Protein AF-A0AAD4BFP9-F1 (afdb_monomer_lite)

Foldseek 3Di:
DWADDDDDDDDDDDDDDDDDPPVVVVVVVVVVVVVPDPDDDPTWDWDWPDDDLQKTKIFGPQPDDQQGWDADPVRWIWGFHDDDPGITITGIFRDDQAAPPPPDHDDWPDDDRLDDDDDDPPPFDDFDAFDDPVDVVCCVPPTHTDGPPPDPPQDEAEAAQAAPVVVVVCLVVDPGAHAYYDYVPGRPVSSVSRVSSSPTPTPDDGD

pLDDT: mean 71.12, std 16.04, range [27.23, 91.94]

Sequence (207 aa):
MTIRQRTLAVSLPPSRPDNDAASEVSSILESHISGTAVRGNVEETGRILSVGDGIGHFWGLQSVQAKEMAEFSFGVRGMCLNLEADNVGASIFDAIGNPIDGKGPIQAAERYHAFLKAPGIPPRRSVNQPMMTGLKPIDAMVPIGQGKDEVKNSILSVTVGQKCSTAAQLVKTLKHPIIAATLASEAAPLQCLAPFSSCTKTPVLRL

Radius of gyration: 21.37 Å; chains: 1; bounding box: 48×56×50 Å

InterPro domains:
  IPR004100 ATPase, F1/V1/A1 complex, alpha/beta subunit, N-terminal domain [PF02874] (42-94)
  IPR005294 ATP synthase, F1 complex, alpha subunit [PTHR48082] (92-151)
  IPR023366 ATP synthase subunit alpha, N-terminal domain-like superfamily [G3DSA:2.40.30.20] (41-93)
  IPR027417 P-loop containing nucleoside triphosphate hydrolase [SSF52540] (90-201)
  IPR036121 ATPase, F1/V1/A1 complex, alpha/beta subunit, N-terminal domain superfamily [SSF50615] (27-98)

Secondary structure (DSSP, 8-state):
-B--------PPPP---S--HHHHHHHHHHHHHHT---------B-EEEEEETTEEEEE--TTPPTT-EEE-TTS-EEEEEEE-SS-EEEEEES-SS--SSSS-----S----S-PPPP-STTPPP--EEE--S-HHHHHHSPEEEP--SS-S---EEEEEE-HHHHHHHHHH--S-EEEEEETTS-HHHHHHHHHHHHSS------

Organism: NCBI:txid1328754

Structure (mmCIF, N/CA/C/O backbone):
data_AF-A0AAD4BFP9-F1
#
_entry.id   AF-A0AAD4BFP9-F1
#
loop_
_atom_site.group_PDB
_atom_site.id
_atom_site.type_symbol
_atom_site.label_atom_id
_atom_site.label_alt_id
_atom_site.label_comp_id
_atom_site.label_asym_id
_atom_site.label_entity_id
_atom_site.label_seq_id
_atom_site.pdbx_PDB_ins_code
_atom_site.Cartn_x
_atom_site.Cartn_y
_atom_site.Cartn_z
_atom_site.occupancy
_atom_site.B_iso_or_equiv
_atom_site.auth_seq_id
_atom_site.auth_comp_id
_atom_site.auth_asym_id
_atom_site.auth_atom_id
_atom_site.pdbx_PDB_model_num
ATOM 1 N N . MET A 1 1 ? -15.006 9.960 14.235 1.00 52.94 1 MET A N 1
ATOM 2 C CA . MET A 1 1 ? -14.492 9.341 12.996 1.00 52.94 1 MET A CA 1
ATOM 3 C C . MET A 1 1 ? -15.408 9.794 11.890 1.00 52.94 1 MET A C 1
ATOM 5 O O . MET A 1 1 ? -16.602 9.716 12.109 1.00 52.94 1 MET A O 1
ATOM 9 N N . THR A 1 2 ? -14.881 10.333 10.802 1.00 39.91 2 THR A N 1
ATOM 10 C CA . THR A 1 2 ? -15.666 10.978 9.743 1.00 39.91 2 THR A CA 1
ATOM 11 C C . THR A 1 2 ? -15.258 10.322 8.427 1.00 39.91 2 THR A C 1
ATOM 13 O O . THR A 1 2 ? -14.068 10.236 8.137 1.00 39.91 2 THR A O 1
ATOM 16 N N . ILE A 1 3 ? -16.207 9.840 7.624 1.00 45.41 3 ILE A N 1
ATOM 17 C CA . ILE A 1 3 ? -15.910 9.284 6.294 1.00 45.41 3 ILE A CA 1
ATOM 18 C C . ILE A 1 3 ? -16.272 10.325 5.233 1.00 45.41 3 ILE A C 1
ATOM 20 O O . ILE A 1 3 ? -17.412 10.782 5.156 1.00 45.41 3 ILE A O 1
ATOM 24 N N . ARG A 1 4 ? -15.290 10.728 4.415 1.00 40.50 4 ARG A N 1
ATOM 25 C CA . ARG A 1 4 ? -15.464 11.723 3.348 1.00 40.50 4 ARG A CA 1
ATOM 26 C C . ARG A 1 4 ? -15.438 11.069 1.972 1.00 40.50 4 ARG A C 1
ATOM 28 O O . ARG A 1 4 ? -14.371 10.758 1.453 1.00 40.50 4 ARG A O 1
ATOM 35 N N . GLN A 1 5 ? -16.594 10.980 1.319 1.00 32.31 5 GLN A N 1
ATOM 36 C CA . GLN A 1 5 ? -16.657 10.719 -0.121 1.00 32.31 5 GLN A CA 1
ATOM 37 C C . GLN A 1 5 ? -16.540 12.049 -0.889 1.00 32.31 5 GLN A C 1
ATOM 39 O O . GLN A 1 5 ? -17.406 12.919 -0.777 1.00 32.31 5 GLN A O 1
ATOM 44 N N . ARG A 1 6 ? -15.449 12.251 -1.646 1.00 39.38 6 ARG A N 1
ATOM 45 C CA . ARG A 1 6 ? -15.227 13.446 -2.491 1.00 39.38 6 ARG A CA 1
ATOM 46 C C . ARG A 1 6 ? -15.067 13.055 -3.964 1.00 39.38 6 ARG A C 1
ATOM 48 O O . ARG A 1 6 ? -14.088 12.421 -4.337 1.00 39.38 6 ARG A O 1
ATOM 55 N N . THR A 1 7 ? -16.013 13.505 -4.789 1.00 30.58 7 THR A N 1
ATOM 56 C CA . THR A 1 7 ? -15.961 13.494 -6.265 1.00 30.58 7 THR A CA 1
ATOM 57 C C . THR A 1 7 ? -15.371 14.822 -6.766 1.00 30.58 7 THR A C 1
ATOM 59 O O . THR A 1 7 ? -15.728 15.874 -6.232 1.00 30.58 7 THR A O 1
ATOM 62 N N . LEU A 1 8 ? -14.480 14.795 -7.767 1.00 37.09 8 LEU A N 1
ATOM 63 C CA . LEU A 1 8 ? -13.773 15.965 -8.323 1.00 37.09 8 LEU A CA 1
ATOM 64 C C . LEU A 1 8 ? -13.991 16.098 -9.837 1.00 37.09 8 LEU A C 1
ATOM 66 O O . LEU A 1 8 ? -13.886 15.108 -10.552 1.00 37.09 8 LEU A O 1
ATOM 70 N N . ALA A 1 9 ? -14.181 17.332 -10.314 1.00 37.19 9 ALA A N 1
ATOM 71 C CA . ALA A 1 9 ? -13.813 17.766 -11.665 1.00 37.19 9 ALA A CA 1
ATOM 72 C C . ALA A 1 9 ? -13.734 19.301 -11.709 1.00 37.19 9 ALA A C 1
ATOM 74 O O . ALA A 1 9 ? -14.752 19.937 -11.458 1.00 37.19 9 ALA A O 1
ATOM 75 N N . VAL A 1 10 ? -12.573 19.882 -12.054 1.00 29.48 10 VAL A N 1
ATOM 76 C CA . VAL A 1 10 ? -12.456 21.219 -12.679 1.00 29.48 10 VAL A CA 1
ATOM 77 C C . VAL A 1 10 ? -11.189 21.263 -13.551 1.00 29.48 10 VAL A C 1
ATOM 79 O O . VAL A 1 10 ? -10.110 20.875 -13.111 1.00 29.48 10 VAL A O 1
ATOM 82 N N . SER A 1 11 ? -11.341 21.725 -14.793 1.00 35.25 11 SER A N 1
ATOM 83 C CA . SER A 1 11 ? -10.309 21.938 -15.820 1.00 35.25 11 SER A CA 1
ATOM 84 C C . SER A 1 11 ? -9.613 23.308 -15.702 1.00 35.25 11 SER A C 1
ATOM 86 O O . SER A 1 11 ? -10.279 24.299 -15.410 1.00 35.25 11 SER A O 1
ATOM 88 N N . LEU A 1 12 ? -8.309 23.383 -16.010 1.00 33.19 12 LEU A N 1
ATOM 89 C CA . LEU A 1 12 ? -7.501 24.621 -16.079 1.00 33.19 12 LEU A CA 1
ATOM 90 C C . LEU A 1 12 ? -7.613 25.365 -17.435 1.00 33.19 12 LEU A C 1
ATOM 92 O O . LEU A 1 12 ? -7.659 24.698 -18.470 1.00 33.19 12 LEU A O 1
ATOM 96 N N . PRO A 1 13 ? -7.478 26.711 -17.468 1.00 38.38 13 PRO A N 1
ATOM 97 C CA . PRO A 1 13 ? -6.977 27.466 -18.625 1.00 38.38 13 PRO A CA 1
ATOM 98 C C . PRO A 1 13 ? -5.510 27.954 -18.446 1.00 38.38 13 PRO A C 1
ATOM 100 O O . PRO A 1 13 ? -5.006 27.966 -17.321 1.00 38.38 13 PRO A O 1
ATOM 103 N N . PRO A 1 14 ? -4.799 28.337 -19.534 1.00 42.38 14 PRO A N 1
ATOM 104 C CA . PRO A 1 14 ? -3.351 28.582 -19.521 1.00 42.38 14 PRO A CA 1
ATOM 105 C C . PRO A 1 14 ? -2.954 30.040 -19.214 1.00 42.38 14 PRO A C 1
ATOM 107 O O . PRO A 1 14 ? -3.658 30.980 -19.579 1.00 42.38 14 PRO A O 1
ATOM 110 N N . SER A 1 15 ? -1.778 30.210 -18.597 1.00 45.34 15 SER A N 1
ATOM 111 C CA . SER A 1 15 ? -1.174 31.476 -18.150 1.00 45.34 15 SER A CA 1
ATOM 112 C C . SER A 1 15 ? 0.005 31.946 -19.021 1.00 45.34 15 SER A C 1
ATOM 114 O O . SER A 1 15 ? 0.641 31.154 -19.723 1.00 45.34 15 SER A O 1
ATOM 116 N N . ARG A 1 16 ? 0.326 33.249 -18.940 1.00 39.38 16 ARG A N 1
ATOM 117 C CA . ARG A 1 16 ? 1.616 33.858 -19.327 1.00 39.38 16 ARG A CA 1
ATOM 118 C C . ARG A 1 16 ? 1.875 35.154 -18.520 1.00 39.38 16 ARG A C 1
ATOM 120 O O . ARG A 1 16 ? 0.927 35.638 -17.911 1.00 39.38 16 ARG A O 1
ATOM 127 N N . PRO A 1 17 ? 3.129 35.651 -18.462 1.00 57.19 17 PRO A N 1
ATOM 128 C CA . PRO A 1 17 ? 3.915 35.732 -17.223 1.00 57.19 17 PRO A CA 1
ATOM 129 C C . PRO A 1 17 ? 4.139 37.177 -16.747 1.00 57.19 17 PRO A C 1
ATOM 131 O O . PRO A 1 17 ? 4.072 38.055 -17.594 1.00 57.19 17 PRO A O 1
ATOM 134 N N . ASP A 1 18 ? 4.474 37.403 -15.465 1.00 36.41 18 ASP A N 1
ATOM 135 C CA . ASP A 1 18 ? 5.422 38.450 -15.031 1.00 36.41 18 ASP A CA 1
ATOM 136 C C . ASP A 1 18 ? 5.790 38.330 -13.528 1.00 36.41 18 ASP A C 1
ATOM 138 O O . ASP A 1 18 ? 5.145 38.895 -12.658 1.00 36.41 18 ASP A O 1
ATOM 142 N N . ASN A 1 19 ? 6.944 37.706 -13.248 1.00 53.28 19 ASN A N 1
ATOM 143 C CA . ASN A 1 19 ? 7.769 37.908 -12.041 1.00 53.28 19 ASN A CA 1
ATOM 144 C C . ASN A 1 19 ? 7.120 37.545 -10.676 1.00 53.28 19 ASN A C 1
ATOM 146 O O . ASN A 1 19 ? 6.943 38.395 -9.803 1.00 53.28 19 ASN A O 1
ATOM 150 N N . ASP A 1 20 ? 6.815 36.256 -10.462 1.00 48.34 20 ASP A N 1
ATOM 151 C CA . ASP A 1 20 ? 5.693 35.871 -9.598 1.00 48.34 20 ASP A CA 1
ATOM 152 C C . ASP A 1 20 ? 5.978 34.964 -8.369 1.00 48.34 20 ASP A C 1
ATOM 154 O O . ASP A 1 20 ? 5.118 34.185 -7.991 1.00 48.34 20 ASP A O 1
ATOM 158 N N . ALA A 1 21 ? 7.111 35.017 -7.651 1.00 58.22 21 ALA A N 1
ATOM 159 C CA . ALA A 1 21 ? 7.263 34.126 -6.472 1.00 58.22 21 ALA A CA 1
ATOM 160 C C . ALA A 1 21 ? 6.247 34.419 -5.336 1.00 58.22 21 ALA A C 1
ATOM 162 O O . ALA A 1 21 ? 5.828 33.511 -4.621 1.00 58.22 21 ALA A O 1
ATOM 163 N N . ALA A 1 22 ? 5.833 35.681 -5.162 1.00 60.50 22 ALA A N 1
ATOM 164 C CA . ALA A 1 22 ? 4.835 36.079 -4.160 1.00 60.50 22 ALA A CA 1
ATOM 165 C C . ALA A 1 22 ? 3.391 36.032 -4.697 1.00 60.50 22 ALA A C 1
ATOM 167 O O . ALA A 1 22 ? 2.474 35.660 -3.963 1.00 60.50 22 ALA A O 1
ATOM 168 N N . SER A 1 23 ? 3.181 36.362 -5.973 1.00 62.06 23 SER A N 1
ATOM 169 C CA . SER A 1 23 ? 1.879 36.284 -6.651 1.00 62.06 23 SER A CA 1
ATOM 170 C C . SER A 1 23 ? 1.483 34.848 -6.991 1.00 62.06 23 SER A C 1
ATOM 172 O O . SER A 1 23 ? 0.297 34.540 -6.904 1.00 62.06 23 SER A O 1
ATOM 174 N N . GLU A 1 24 ? 2.425 33.936 -7.265 1.00 66.88 24 GLU A N 1
ATOM 175 C CA . GLU A 1 24 ? 2.150 32.493 -7.353 1.00 66.88 24 GLU A CA 1
ATOM 176 C C . GLU A 1 24 ? 1.652 31.966 -6.008 1.00 66.88 24 GLU A C 1
ATOM 178 O O . GLU A 1 24 ? 0.626 31.293 -5.955 1.00 66.88 24 GLU A O 1
ATOM 183 N N . VAL A 1 25 ? 2.318 32.317 -4.901 1.00 69.81 25 VAL A N 1
ATOM 184 C CA . VAL A 1 25 ? 1.912 31.864 -3.561 1.00 69.81 25 VAL A CA 1
ATOM 185 C C . VAL A 1 25 ? 0.556 32.455 -3.159 1.00 69.81 25 VAL A C 1
ATOM 187 O O . VAL A 1 25 ? -0.282 31.718 -2.638 1.00 69.81 25 VAL A O 1
ATOM 190 N N . SER A 1 26 ? 0.295 33.737 -3.451 1.00 74.94 26 SER A N 1
ATOM 191 C CA . SER A 1 26 ? -1.015 34.361 -3.194 1.00 74.94 26 SER A CA 1
ATOM 192 C C . SER A 1 26 ? -2.117 33.728 -4.041 1.00 74.94 26 SER A C 1
ATOM 194 O O . SER A 1 26 ? -3.147 33.338 -3.501 1.00 74.94 26 SER A O 1
ATOM 196 N N . SER A 1 27 ? -1.874 33.506 -5.338 1.00 76.06 27 SER A N 1
ATOM 197 C CA . SER A 1 27 ? -2.837 32.856 -6.241 1.00 76.06 27 SER A CA 1
ATOM 198 C C . SER A 1 27 ? -3.129 31.413 -5.820 1.00 76.06 27 SER A C 1
ATOM 200 O O . SER A 1 27 ? -4.277 30.967 -5.865 1.00 76.06 27 SER A O 1
ATOM 202 N N . ILE A 1 28 ? -2.109 30.676 -5.360 1.00 77.38 28 ILE A N 1
ATOM 203 C CA . ILE A 1 28 ? -2.274 29.326 -4.812 1.00 77.38 28 ILE A CA 1
ATOM 204 C C . ILE A 1 28 ? -3.135 29.373 -3.544 1.00 77.38 28 ILE A C 1
ATOM 206 O O . ILE A 1 28 ? -4.089 28.598 -3.451 1.00 77.38 28 ILE A O 1
ATOM 210 N N . LEU A 1 29 ? -2.865 30.276 -2.594 1.00 74.81 29 LEU A N 1
ATOM 211 C CA . LEU A 1 29 ? -3.671 30.394 -1.371 1.00 74.81 29 LEU A CA 1
ATOM 212 C C . LEU A 1 29 ? -5.111 30.836 -1.659 1.00 74.81 29 LEU A C 1
ATOM 214 O O . LEU A 1 29 ? -6.045 30.250 -1.115 1.00 74.81 29 LEU A O 1
ATOM 218 N N . GLU A 1 30 ? -5.310 31.814 -2.539 1.00 79.56 30 GLU A N 1
ATOM 219 C CA . GLU A 1 30 ? -6.634 32.303 -2.937 1.00 79.56 30 GLU A CA 1
ATOM 220 C C . GLU A 1 30 ? -7.454 31.206 -3.635 1.00 79.56 30 GLU A C 1
ATOM 222 O O . GLU A 1 30 ? -8.641 31.023 -3.335 1.00 79.56 30 GLU A O 1
ATOM 227 N N . SER A 1 31 ? -6.819 30.388 -4.486 1.00 66.75 31 SER A N 1
ATOM 228 C CA . SER A 1 31 ? -7.455 29.202 -5.080 1.00 66.75 31 SER A CA 1
ATOM 229 C C . SER A 1 31 ? -7.842 28.148 -4.028 1.00 66.75 31 SER A C 1
ATOM 231 O O . SER A 1 31 ? -8.880 27.495 -4.141 1.00 66.75 31 SER A O 1
ATOM 233 N N . HIS A 1 32 ? -7.054 28.012 -2.956 1.00 68.88 32 HIS A N 1
ATOM 234 C CA . HIS A 1 32 ? -7.315 27.055 -1.879 1.00 68.88 32 HIS A CA 1
ATOM 235 C C . HIS A 1 32 ? -8.459 27.502 -0.960 1.00 68.88 32 HIS A C 1
ATOM 237 O O . HIS A 1 32 ? -9.304 26.694 -0.561 1.00 68.88 32 HIS A O 1
ATOM 243 N N . ILE A 1 33 ? -8.506 28.796 -0.638 1.00 74.25 33 ILE A N 1
ATOM 244 C CA . ILE A 1 33 ? -9.540 29.382 0.221 1.00 74.25 33 ILE A CA 1
ATOM 245 C C . ILE A 1 33 ? -10.887 29.375 -0.511 1.00 74.25 33 ILE A C 1
ATOM 247 O O . ILE A 1 33 ? -11.889 28.944 0.059 1.00 74.25 33 ILE A O 1
ATOM 251 N N . SER A 1 34 ? -10.910 29.750 -1.795 1.00 69.44 34 SER A N 1
ATOM 252 C CA . SER A 1 34 ? -12.131 29.728 -2.618 1.00 69.44 34 SER A CA 1
ATOM 253 C C . SER A 1 34 ? -12.667 28.312 -2.879 1.00 69.44 34 SER A C 1
ATOM 255 O O . SER A 1 34 ? -13.880 28.109 -2.911 1.00 69.44 34 SER A O 1
ATOM 257 N N . GLY A 1 35 ? -11.789 27.308 -2.986 1.00 58.78 35 GLY A N 1
ATOM 258 C CA . GLY A 1 35 ? -12.172 25.897 -3.117 1.00 58.78 35 GLY A CA 1
ATOM 259 C C . GLY A 1 35 ? -12.779 25.272 -1.851 1.00 58.78 35 GLY A C 1
ATOM 260 O O . GLY A 1 35 ? -13.365 24.188 -1.918 1.00 58.78 35 GLY A O 1
ATOM 261 N N . THR A 1 36 ? -12.692 25.942 -0.698 1.00 53.59 36 THR A N 1
ATOM 262 C CA . THR A 1 36 ? -13.231 25.455 0.581 1.00 53.59 36 THR A CA 1
ATOM 263 C C . THR A 1 36 ? -14.700 25.861 0.744 1.00 53.59 36 THR A C 1
ATOM 265 O O . THR A 1 36 ? -15.110 26.469 1.727 1.00 53.59 36 THR A O 1
ATOM 268 N N . ALA A 1 37 ? -15.539 25.512 -0.231 1.00 49.44 37 ALA A N 1
ATOM 269 C CA . ALA A 1 37 ? -16.982 25.542 -0.032 1.00 49.44 37 ALA A CA 1
ATOM 270 C C . ALA A 1 37 ? -17.364 24.388 0.909 1.00 49.44 37 ALA A C 1
ATOM 272 O O . ALA A 1 37 ? -17.103 23.218 0.609 1.00 49.44 37 ALA A O 1
ATOM 273 N N . VAL A 1 38 ? -17.976 24.711 2.053 1.00 53.31 38 VAL A N 1
ATOM 274 C CA . VAL A 1 38 ? -18.533 23.740 3.006 1.00 53.31 38 VAL A CA 1
ATOM 275 C C . VAL A 1 38 ? -19.703 23.020 2.329 1.00 53.31 38 VAL A C 1
ATOM 277 O O . VAL A 1 38 ? -20.863 23.398 2.457 1.00 53.31 38 VAL A O 1
ATOM 280 N N . ARG A 1 39 ? -19.397 21.987 1.539 1.00 43.50 39 ARG A N 1
ATOM 281 C CA . ARG A 1 39 ? -20.391 21.015 1.085 1.00 43.50 39 ARG A CA 1
ATOM 282 C C . ARG A 1 39 ? -20.781 20.185 2.301 1.00 43.50 39 ARG A C 1
ATOM 284 O O . ARG A 1 39 ? -19.961 19.417 2.799 1.00 43.50 39 ARG A O 1
ATOM 291 N N 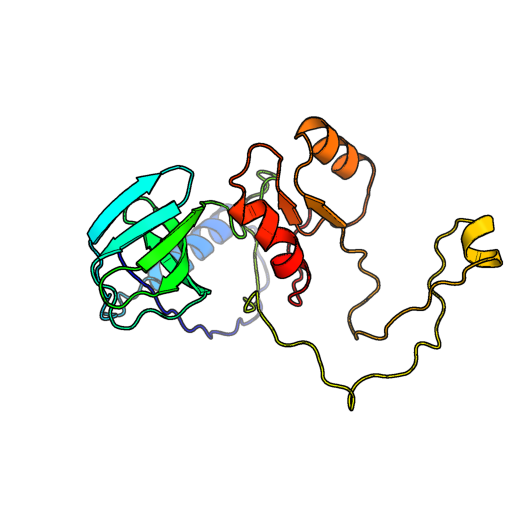. GLY A 1 40 ? -22.011 20.370 2.777 1.00 42.94 40 GLY A N 1
ATOM 292 C CA . GLY A 1 40 ? -22.615 19.527 3.803 1.00 42.94 40 GLY A CA 1
ATOM 293 C C . GLY A 1 40 ? -22.724 18.094 3.293 1.00 42.94 40 GLY A C 1
ATOM 294 O O . GLY A 1 40 ? -23.673 17.756 2.593 1.00 42.94 40 GLY A O 1
ATOM 295 N N . ASN A 1 41 ? -21.722 17.277 3.607 1.00 47.75 41 ASN A N 1
ATOM 296 C CA . ASN A 1 41 ? -21.784 15.832 3.460 1.00 47.75 41 ASN A CA 1
ATOM 297 C C . ASN A 1 41 ? -22.351 15.270 4.761 1.00 47.75 41 ASN A C 1
ATOM 299 O O . ASN A 1 41 ? -21.929 15.669 5.846 1.00 47.75 41 ASN A O 1
ATOM 303 N N . VAL A 1 42 ? -23.299 14.346 4.655 1.00 56.41 42 VAL A N 1
ATOM 304 C CA . VAL A 1 42 ? -23.711 13.528 5.795 1.00 56.41 42 VAL A CA 1
ATOM 305 C C . VAL A 1 42 ? -22.531 12.608 6.107 1.00 56.41 42 VAL A C 1
ATOM 307 O O . VAL A 1 42 ? -22.243 11.684 5.354 1.00 56.41 42 VAL A O 1
ATOM 310 N N . GLU A 1 43 ? -21.781 12.936 7.155 1.00 66.38 43 GLU A N 1
ATOM 311 C CA . GLU A 1 43 ? -20.637 12.149 7.608 1.00 66.38 43 GLU A CA 1
ATOM 312 C C . GLU A 1 43 ? -21.152 11.055 8.551 1.00 66.38 43 GLU A C 1
ATOM 314 O O . GLU A 1 43 ? -21.702 11.347 9.616 1.00 66.38 43 GLU A O 1
ATOM 319 N N . GLU A 1 44 ? -20.989 9.785 8.175 1.00 69.56 44 GLU A N 1
ATOM 320 C CA . GLU A 1 44 ? -21.228 8.692 9.116 1.00 69.56 44 GLU A CA 1
ATOM 321 C C . GLU A 1 44 ? -20.129 8.692 10.173 1.00 69.56 44 GLU A C 1
ATOM 323 O O . GLU A 1 44 ? -18.933 8.675 9.859 1.00 69.56 44 GLU A O 1
ATOM 328 N N . THR A 1 45 ? -20.549 8.723 11.438 1.00 75.19 45 THR A N 1
ATOM 329 C CA . THR A 1 45 ? -19.629 8.754 12.568 1.00 75.19 45 THR A CA 1
ATOM 330 C C . THR A 1 45 ? -19.619 7.433 13.321 1.00 75.19 45 THR A C 1
ATOM 332 O O . THR A 1 45 ? -20.645 6.937 13.780 1.00 75.19 45 THR A O 1
ATOM 335 N N . GLY A 1 46 ? -18.425 6.852 13.439 1.00 79.88 46 GLY A N 1
ATOM 336 C CA . GLY A 1 46 ? -18.152 5.669 14.255 1.00 79.88 46 GLY A CA 1
ATOM 337 C C . GLY A 1 46 ? -17.446 6.020 15.566 1.00 79.88 46 GLY A C 1
ATOM 338 O O . GLY A 1 46 ? -16.769 7.055 15.669 1.00 79.88 46 GLY A O 1
ATOM 339 N N . ARG A 1 47 ? -17.580 5.141 16.565 1.00 82.69 47 ARG A N 1
ATOM 340 C CA . ARG A 1 47 ? -16.826 5.187 17.829 1.00 82.69 47 ARG A CA 1
ATOM 341 C C . ARG A 1 47 ? -15.739 4.120 17.841 1.00 82.69 47 ARG A C 1
ATOM 343 O O . ARG A 1 47 ? -15.896 3.058 17.254 1.00 82.69 47 ARG A O 1
ATOM 350 N N . ILE A 1 48 ? -14.639 4.410 18.523 1.00 84.12 48 ILE A N 1
ATOM 351 C CA . ILE A 1 48 ? -13.506 3.493 18.657 1.00 84.12 48 ILE A CA 1
ATOM 352 C C . ILE A 1 48 ? -13.790 2.540 19.817 1.00 84.12 48 ILE A C 1
ATOM 354 O O . ILE A 1 48 ? -14.093 3.002 20.915 1.00 84.12 48 ILE A O 1
ATOM 358 N N . LEU A 1 49 ? -13.701 1.233 19.571 1.00 86.31 49 LEU A N 1
ATOM 359 C CA . LEU A 1 49 ? -13.786 0.205 20.610 1.00 86.31 49 LEU A CA 1
ATOM 360 C C . LEU A 1 49 ? -12.391 -0.113 21.150 1.00 86.31 49 LEU A C 1
ATOM 362 O O . LEU A 1 49 ? -12.157 -0.059 22.354 1.00 86.31 49 LEU A O 1
ATOM 366 N N . SER A 1 50 ? -11.455 -0.414 20.250 1.00 86.81 50 SER A N 1
ATOM 367 C CA . SER A 1 50 ? -10.074 -0.750 20.590 1.00 86.81 50 SER A CA 1
ATOM 368 C C . SER A 1 50 ? -9.124 -0.364 19.460 1.00 86.81 50 SER A C 1
ATOM 370 O O . SER A 1 50 ? -9.514 -0.313 18.294 1.00 86.81 50 SER A O 1
ATOM 372 N N . VAL A 1 51 ? -7.872 -0.074 19.814 1.00 88.38 51 VAL A N 1
ATOM 373 C CA . VAL A 1 51 ? -6.774 0.163 18.870 1.00 88.38 51 VAL A CA 1
ATOM 374 C C . VAL A 1 51 ? -5.543 -0.559 19.397 1.00 88.38 51 VAL A C 1
ATOM 376 O O . VAL A 1 51 ? -5.164 -0.359 20.550 1.00 88.38 51 VAL A O 1
ATOM 379 N N . GLY A 1 52 ? -4.923 -1.382 18.558 1.00 82.94 52 GLY A N 1
ATOM 380 C CA . GLY A 1 52 ? -3.696 -2.109 18.868 1.00 82.94 52 GLY A CA 1
ATOM 381 C C . GLY A 1 52 ? -2.954 -2.477 17.587 1.00 82.94 52 GLY A C 1
ATOM 382 O O . GLY A 1 52 ? -3.582 -2.778 16.578 1.00 82.94 52 GLY A O 1
ATOM 383 N N . ASP A 1 53 ? -1.623 -2.397 17.605 1.00 80.62 53 ASP A N 1
ATOM 384 C CA . ASP A 1 53 ? -0.746 -2.833 16.504 1.00 80.62 53 ASP A CA 1
ATOM 385 C C . ASP A 1 53 ? -1.106 -2.276 15.107 1.00 80.62 53 ASP A C 1
ATOM 387 O O . ASP A 1 53 ? -0.928 -2.932 14.081 1.00 80.62 53 ASP A O 1
ATOM 391 N N . GLY A 1 54 ? -1.631 -1.046 15.045 1.00 78.19 54 GLY A N 1
ATOM 392 C CA . GLY A 1 54 ? -2.052 -0.416 13.783 1.00 78.19 54 GLY A CA 1
ATOM 393 C C . GLY A 1 54 ? -3.375 -0.951 13.216 1.00 78.19 54 GLY A C 1
ATOM 394 O O . GLY A 1 54 ? -3.716 -0.669 12.065 1.00 78.19 54 GLY A O 1
ATOM 395 N N . ILE A 1 55 ? -4.137 -1.699 14.013 1.00 85.12 55 ILE A N 1
ATOM 396 C CA . ILE A 1 55 ? -5.495 -2.158 13.719 1.00 85.12 55 ILE A CA 1
ATOM 397 C C . ILE A 1 55 ? -6.440 -1.550 14.757 1.00 85.12 55 ILE A C 1
ATOM 399 O O . ILE A 1 55 ? -6.170 -1.555 15.957 1.00 85.12 55 ILE A O 1
ATOM 403 N N . GLY A 1 56 ? -7.555 -0.999 14.292 1.00 87.56 56 GLY A N 1
ATOM 404 C CA . GLY A 1 56 ? -8.626 -0.507 15.145 1.00 87.56 56 GLY A CA 1
ATOM 405 C C . GLY A 1 56 ? -9.924 -1.261 14.899 1.00 87.56 56 GLY A C 1
ATOM 406 O O . GLY A 1 56 ? -10.258 -1.571 13.754 1.00 87.56 56 GLY A O 1
ATOM 407 N N . HIS A 1 57 ? -10.664 -1.512 15.974 1.00 89.00 57 HIS A N 1
ATOM 408 C CA . HIS A 1 57 ? -12.053 -1.944 15.914 1.00 89.00 57 HIS A CA 1
ATOM 409 C C . HIS A 1 57 ? -12.963 -0.755 16.193 1.00 89.00 57 HIS A C 1
ATOM 411 O O . HIS A 1 57 ? -12.789 -0.021 17.172 1.00 89.00 57 HIS A O 1
ATOM 417 N N . PHE A 1 58 ? -13.958 -0.587 15.335 1.00 88.12 58 PHE A N 1
ATOM 418 C CA . PHE A 1 58 ? -14.878 0.537 15.365 1.00 88.12 58 PHE A CA 1
ATOM 419 C C . PHE A 1 58 ? -16.308 0.033 15.452 1.00 88.12 58 PHE A C 1
ATOM 421 O O . PHE A 1 58 ? -16.660 -0.966 14.837 1.00 88.12 58 PHE A O 1
ATOM 428 N N . TRP A 1 59 ? -17.127 0.739 16.218 1.00 86.62 59 TRP A N 1
ATOM 429 C CA . TRP A 1 59 ? -18.564 0.525 16.282 1.00 86.62 59 TRP A CA 1
ATOM 430 C C . TRP A 1 59 ? -19.285 1.599 15.466 1.00 86.62 59 TRP A C 1
ATOM 432 O O . TRP A 1 59 ? -18.917 2.779 15.526 1.00 86.62 59 TRP A O 1
ATOM 442 N N . GLY A 1 60 ? -20.335 1.201 14.748 1.00 83.81 60 GLY A N 1
ATOM 443 C CA . GLY A 1 60 ? -21.107 2.069 13.857 1.00 83.81 60 GLY A CA 1
ATOM 444 C C . GLY A 1 60 ? -20.717 1.879 12.391 1.00 83.81 60 GLY A C 1
ATOM 445 O O . GLY A 1 60 ? -20.440 0.759 11.983 1.00 83.81 60 GLY A O 1
ATOM 446 N N . LEU A 1 61 ? -20.691 2.972 11.616 1.00 79.69 61 LEU A N 1
ATOM 447 C CA . LEU A 1 61 ? -20.333 2.971 10.186 1.00 79.69 61 LEU A CA 1
ATOM 448 C C . LEU A 1 61 ? -21.185 1.995 9.350 1.00 79.69 61 LEU A C 1
ATOM 450 O O . LEU A 1 61 ? -20.663 1.121 8.666 1.00 79.69 61 LEU A O 1
ATOM 454 N N . GLN A 1 62 ? -22.511 2.124 9.428 1.00 79.44 62 GLN A N 1
ATOM 455 C CA . GLN A 1 62 ? -23.449 1.161 8.837 1.00 79.44 62 GLN A CA 1
ATOM 456 C C . GLN A 1 62 ? -23.381 1.090 7.306 1.00 79.44 62 GLN A C 1
ATOM 458 O O . GLN A 1 62 ? -23.714 0.053 6.736 1.00 79.44 62 GLN A O 1
ATOM 463 N N . SER A 1 63 ? -22.948 2.162 6.637 1.00 83.62 63 SER A N 1
ATOM 464 C CA . SER A 1 63 ? -22.830 2.206 5.179 1.00 83.62 63 SER A CA 1
ATOM 465 C C . SER A 1 63 ? -21.401 1.967 4.672 1.00 83.62 63 SER A C 1
ATOM 467 O O . SER A 1 63 ? -21.166 2.099 3.466 1.00 83.62 63 SER A O 1
ATOM 469 N N . VAL A 1 64 ? -20.438 1.637 5.542 1.00 82.69 64 VAL A N 1
ATOM 470 C CA . VAL A 1 64 ? -19.034 1.515 5.126 1.00 82.69 64 VAL A CA 1
ATOM 471 C C . VAL A 1 64 ? -18.792 0.267 4.289 1.00 82.69 64 VAL A C 1
ATOM 473 O O . VAL A 1 64 ? -19.294 -0.822 4.574 1.00 82.69 64 VAL A O 1
ATOM 476 N N . GLN A 1 65 ? -17.986 0.421 3.245 1.00 85.62 65 GLN A N 1
ATOM 477 C CA . GLN A 1 65 ? -17.613 -0.676 2.365 1.00 85.62 65 GLN A CA 1
ATOM 478 C C . GLN A 1 65 ? -16.229 -1.230 2.704 1.00 85.62 65 GLN A C 1
ATOM 480 O O . GLN A 1 65 ? -15.331 -0.540 3.194 1.00 85.62 65 GLN A O 1
ATOM 485 N N . ALA A 1 66 ? -16.023 -2.511 2.398 1.00 83.62 66 ALA A N 1
ATOM 486 C CA . ALA A 1 66 ? -14.702 -3.102 2.504 1.00 83.62 66 ALA A CA 1
ATOM 487 C C . ALA A 1 66 ? -13.770 -2.408 1.501 1.00 83.62 66 ALA A C 1
ATOM 489 O O . ALA A 1 66 ? -14.128 -2.205 0.340 1.00 83.62 66 ALA A O 1
ATOM 490 N N . LYS A 1 67 ? -12.550 -2.104 1.944 1.00 84.44 67 LYS A N 1
ATOM 491 C CA . LYS A 1 67 ? -11.510 -1.335 1.242 1.00 84.44 67 LYS A CA 1
ATOM 492 C C . LYS A 1 67 ? -11.813 0.159 1.097 1.00 84.44 67 LYS A C 1
ATOM 494 O O . LYS A 1 67 ? -11.142 0.838 0.320 1.00 84.44 67 LYS A O 1
ATOM 499 N N . GLU A 1 68 ? -12.786 0.682 1.838 1.00 83.69 68 GLU A N 1
ATOM 500 C CA . GLU A 1 68 ? -13.026 2.121 1.919 1.00 83.69 68 GLU A CA 1
ATOM 501 C C . GLU A 1 68 ? -11.999 2.807 2.831 1.00 83.69 68 GLU A C 1
ATOM 503 O O . GLU A 1 68 ? -11.495 2.217 3.790 1.00 83.69 68 GLU A O 1
ATOM 508 N N . MET A 1 69 ? -11.671 4.058 2.501 1.00 82.25 69 MET A N 1
ATOM 509 C CA . MET A 1 69 ? -10.780 4.900 3.292 1.00 82.25 69 MET A CA 1
ATOM 510 C C . MET A 1 69 ? -11.596 5.681 4.319 1.00 82.25 69 MET A C 1
ATOM 512 O O . MET A 1 69 ? -12.437 6.501 3.954 1.00 82.25 69 MET A O 1
ATOM 516 N N . ALA A 1 70 ? -11.300 5.474 5.592 1.00 82.56 70 ALA A N 1
ATOM 517 C CA . ALA A 1 70 ? -11.870 6.229 6.687 1.00 82.56 70 ALA A CA 1
ATOM 518 C C . ALA A 1 70 ? -10.859 7.235 7.252 1.00 82.56 70 ALA A C 1
ATOM 520 O O . ALA A 1 70 ? -9.656 6.970 7.312 1.00 82.56 70 ALA A O 1
ATOM 521 N N . GLU A 1 71 ? -11.355 8.398 7.675 1.00 81.62 71 GLU A N 1
ATOM 522 C CA . GLU A 1 71 ? -10.551 9.457 8.281 1.00 81.62 71 GLU A CA 1
ATOM 523 C C . GLU A 1 71 ? -10.830 9.521 9.791 1.00 81.62 71 GLU A C 1
ATOM 525 O O . GLU A 1 71 ? -11.976 9.572 10.265 1.00 81.62 71 GLU A O 1
ATOM 530 N N . PHE A 1 72 ? -9.758 9.482 10.575 1.00 80.25 72 PHE A N 1
ATOM 531 C CA . PHE A 1 72 ? -9.822 9.606 12.023 1.00 80.25 72 PHE A CA 1
ATOM 532 C C . PHE A 1 72 ? -9.699 11.070 12.437 1.00 80.25 72 PHE A C 1
ATOM 534 O O . PHE A 1 72 ? -9.082 11.885 11.757 1.00 80.25 72 PHE A O 1
ATOM 541 N N . SER A 1 73 ? -10.240 11.403 13.611 1.00 71.62 73 SER A N 1
ATOM 542 C CA . SER A 1 73 ? -10.268 12.778 14.131 1.00 71.62 73 SER A CA 1
ATOM 543 C C . SER A 1 73 ? -8.877 13.405 14.339 1.00 71.62 73 SER A C 1
ATOM 545 O O . SER A 1 73 ? -8.779 14.612 14.518 1.00 71.62 73 SER A O 1
ATOM 547 N N . PHE A 1 74 ? -7.811 12.599 14.311 1.00 68.81 74 PHE A N 1
ATOM 548 C CA . PHE A 1 74 ? -6.416 13.026 14.452 1.00 68.81 74 PHE A CA 1
ATOM 549 C C . PHE A 1 74 ? -5.699 13.244 13.107 1.00 68.81 74 PHE A C 1
ATOM 551 O O . PHE A 1 74 ? -4.479 13.339 13.080 1.00 68.81 74 PHE A O 1
ATOM 558 N N . GLY A 1 75 ? -6.426 13.269 11.983 1.00 74.19 75 GLY A N 1
ATOM 559 C CA . GLY A 1 75 ? -5.840 13.401 10.641 1.00 74.19 75 GLY A CA 1
ATOM 560 C C . GLY A 1 75 ? -5.186 12.120 10.112 1.00 74.19 75 GLY A C 1
ATOM 561 O O . GLY A 1 75 ? -4.761 12.071 8.961 1.00 74.19 75 GLY A O 1
ATOM 562 N N . VAL A 1 76 ? -5.156 11.062 10.923 1.00 78.06 76 VAL A N 1
ATOM 563 C CA . VAL A 1 76 ? -4.720 9.731 10.503 1.00 78.06 76 VAL A CA 1
ATOM 564 C C . VAL A 1 76 ? -5.805 9.112 9.629 1.00 78.06 76 VAL A C 1
ATOM 566 O O . VAL A 1 76 ? -7.002 9.296 9.868 1.00 78.06 76 VAL A O 1
ATOM 569 N N . ARG A 1 77 ? -5.399 8.350 8.619 1.00 84.06 77 ARG A N 1
ATOM 570 C CA . ARG A 1 77 ? -6.317 7.623 7.743 1.00 84.06 77 ARG A CA 1
ATOM 571 C C . ARG A 1 77 ? -6.279 6.135 8.061 1.00 84.06 77 ARG A C 1
ATOM 573 O O . ARG A 1 77 ? -5.401 5.639 8.762 1.00 84.06 77 ARG A O 1
ATOM 580 N N . GLY A 1 78 ? -7.261 5.404 7.572 1.00 83.69 78 GLY A N 1
ATOM 581 C CA . GLY A 1 78 ? -7.240 3.958 7.650 1.00 83.69 78 GLY A CA 1
ATOM 582 C C . GLY A 1 78 ? -8.131 3.323 6.612 1.00 83.69 78 GLY A C 1
ATOM 583 O O . GLY A 1 78 ? -9.062 3.946 6.117 1.00 83.69 78 GLY A O 1
ATOM 584 N N . MET A 1 79 ? -7.841 2.076 6.277 1.00 86.38 79 MET A N 1
ATOM 585 C CA . MET A 1 79 ? -8.641 1.311 5.335 1.00 86.38 79 MET A CA 1
ATOM 586 C C . MET A 1 79 ? -9.459 0.263 6.078 1.00 86.38 79 MET A C 1
ATOM 588 O O . MET A 1 79 ? -8.903 -0.567 6.800 1.00 86.38 79 MET A O 1
ATOM 592 N N . CYS A 1 80 ? -10.775 0.289 5.887 1.00 87.38 80 CYS A N 1
ATOM 593 C CA . CYS A 1 80 ? -11.684 -0.722 6.416 1.00 87.38 80 CYS A CA 1
ATOM 594 C C . CYS A 1 80 ? -11.437 -2.037 5.674 1.00 87.38 80 CYS A C 1
ATOM 596 O O . CYS A 1 80 ? -11.549 -2.089 4.454 1.00 87.38 80 CYS A O 1
ATOM 598 N N . LEU A 1 81 ? -11.055 -3.097 6.381 1.00 86.44 81 LEU A N 1
ATOM 599 C CA . LEU A 1 81 ? -10.740 -4.395 5.773 1.00 86.44 81 LEU A CA 1
ATOM 600 C C . LEU A 1 81 ? -11.786 -5.444 6.129 1.00 86.44 81 LEU A C 1
ATOM 602 O O . LEU A 1 81 ? -12.233 -6.176 5.248 1.00 86.44 81 LEU A O 1
ATOM 606 N N . ASN A 1 82 ? -12.168 -5.491 7.404 1.00 89.62 82 ASN A N 1
ATOM 607 C CA . ASN A 1 82 ? -13.123 -6.452 7.931 1.00 89.62 82 ASN A CA 1
ATOM 608 C C . ASN A 1 82 ? -14.417 -5.734 8.319 1.00 89.62 82 ASN A C 1
ATOM 610 O O . ASN A 1 82 ? -14.367 -4.730 9.029 1.00 89.62 82 ASN A O 1
ATOM 614 N N . LEU A 1 83 ? -15.553 -6.249 7.856 1.00 88.62 83 LEU A N 1
ATOM 615 C CA . LEU A 1 83 ? -16.881 -5.733 8.179 1.00 88.62 83 LEU A CA 1
ATOM 616 C C . LEU A 1 83 ? -17.663 -6.834 8.890 1.00 88.62 83 LEU A C 1
ATOM 618 O O . LEU A 1 83 ? -17.978 -7.856 8.283 1.00 88.62 83 LEU A O 1
ATOM 622 N N . GLU A 1 84 ? -17.969 -6.621 10.161 1.00 88.00 84 GLU A N 1
ATOM 623 C CA . GLU A 1 84 ? -18.858 -7.467 10.951 1.00 88.00 84 GLU A CA 1
ATOM 624 C C . GLU A 1 84 ? -20.180 -6.723 11.189 1.00 88.00 84 GLU A C 1
ATOM 626 O O . GLU A 1 84 ? -20.287 -5.523 10.939 1.00 88.00 84 GLU A O 1
ATOM 631 N N . ALA A 1 85 ? -21.214 -7.429 11.656 1.00 82.31 85 ALA A N 1
ATOM 632 C CA . ALA A 1 85 ? -22.530 -6.819 11.875 1.00 82.31 85 ALA A CA 1
ATOM 633 C C . ALA A 1 85 ? -22.490 -5.689 12.921 1.00 82.31 85 ALA A C 1
ATOM 635 O O . ALA A 1 85 ? -23.166 -4.675 12.763 1.00 82.31 85 ALA A O 1
ATOM 636 N N . ASP A 1 86 ? -21.662 -5.862 13.956 1.00 84.88 86 ASP A N 1
ATOM 637 C CA . ASP A 1 86 ? -21.587 -4.954 15.103 1.00 84.88 86 ASP A CA 1
ATOM 638 C C . ASP A 1 86 ? -20.261 -4.184 15.183 1.00 84.88 86 ASP A C 1
ATOM 640 O O . ASP A 1 86 ? -20.146 -3.230 15.955 1.00 84.88 86 ASP A O 1
ATOM 644 N N . ASN A 1 87 ? -19.239 -4.586 14.420 1.00 88.56 87 ASN A N 1
ATOM 645 C CA . ASN A 1 87 ? -17.937 -3.928 14.429 1.00 88.56 87 ASN A CA 1
ATOM 646 C C . ASN A 1 87 ? -17.293 -3.869 13.037 1.00 88.56 87 ASN A C 1
ATOM 648 O O . ASN A 1 87 ? -17.592 -4.646 12.137 1.00 88.56 87 ASN A O 1
ATOM 652 N N . VAL A 1 88 ? -16.375 -2.926 12.873 1.00 88.69 88 VAL A N 1
ATOM 653 C CA . VAL A 1 88 ? -15.588 -2.734 11.659 1.00 88.69 88 VAL A CA 1
ATOM 654 C C . VAL A 1 88 ? -14.118 -2.754 12.039 1.00 88.69 88 VAL A C 1
ATOM 656 O O . VAL A 1 88 ? -13.671 -1.954 12.861 1.00 88.69 88 VAL A O 1
ATOM 659 N N . GLY A 1 89 ? -13.355 -3.658 11.432 1.00 88.12 89 GLY A N 1
ATOM 660 C CA . GLY A 1 89 ? -11.903 -3.706 11.542 1.00 88.12 89 GLY A CA 1
ATOM 661 C C . GLY A 1 89 ? -11.265 -2.833 10.467 1.00 88.12 89 GLY A C 1
ATOM 662 O O . GLY A 1 89 ? -11.341 -3.155 9.276 1.00 88.12 89 GLY A O 1
ATOM 663 N N . ALA A 1 90 ? -10.610 -1.745 10.873 1.00 87.06 90 ALA A N 1
ATOM 664 C CA . ALA A 1 90 ? -9.855 -0.894 9.961 1.00 87.06 90 ALA A CA 1
ATOM 665 C C . ALA A 1 90 ? -8.375 -0.858 10.327 1.00 87.06 90 ALA A C 1
ATOM 667 O O . ALA A 1 90 ? -7.983 -0.784 11.490 1.00 87.06 90 ALA A O 1
ATOM 668 N N . SER A 1 91 ? -7.548 -0.896 9.294 1.00 86.75 91 SER A N 1
ATOM 669 C CA . SER A 1 91 ? -6.113 -0.756 9.423 1.00 86.75 91 SER A CA 1
ATOM 670 C C . SER A 1 91 ? -5.735 0.718 9.362 1.00 86.75 91 SER A C 1
ATOM 672 O O . SER A 1 91 ? -6.102 1.401 8.410 1.00 86.75 91 SER A O 1
ATOM 674 N N . ILE A 1 92 ? -5.030 1.203 10.377 1.00 85.31 92 ILE A N 1
ATOM 675 C CA . ILE A 1 92 ? -4.721 2.616 10.587 1.00 85.31 92 ILE A CA 1
ATOM 676 C C . ILE A 1 92 ? -3.307 2.903 10.077 1.00 85.31 92 ILE A C 1
ATOM 678 O O . ILE A 1 92 ? -2.354 2.237 10.477 1.00 85.31 92 ILE A O 1
ATOM 682 N N . PHE A 1 93 ? -3.159 3.902 9.209 1.00 80.75 93 PHE A N 1
ATOM 683 C CA . PHE A 1 93 ? -1.865 4.334 8.682 1.00 80.75 93 PHE A CA 1
ATOM 684 C C . PHE A 1 93 ? -1.915 5.776 8.149 1.00 80.75 93 PHE A C 1
ATOM 686 O O . PHE A 1 93 ? -2.927 6.256 7.641 1.00 80.75 93 PHE A O 1
ATOM 693 N N . ASP A 1 94 ? -0.789 6.479 8.220 1.00 66.50 94 ASP A N 1
ATOM 694 C CA . ASP A 1 94 ? -0.720 7.917 7.919 1.00 66.50 94 ASP A CA 1
ATOM 695 C C . ASP A 1 94 ? -0.293 8.217 6.454 1.00 66.50 94 ASP A C 1
ATOM 697 O O . ASP A 1 94 ? -0.696 9.203 5.828 1.00 66.50 94 ASP A O 1
ATOM 701 N N . ALA A 1 95 ? 0.454 7.303 5.819 1.00 58.94 95 ALA A N 1
ATOM 702 C CA . ALA A 1 95 ? 1.379 7.657 4.735 1.00 58.94 95 ALA A CA 1
ATOM 703 C C . ALA A 1 95 ? 0.976 7.283 3.288 1.00 58.94 95 ALA A C 1
ATOM 705 O O . ALA A 1 95 ? 1.838 6.934 2.482 1.00 58.94 95 ALA A O 1
ATOM 706 N N . ILE A 1 96 ? -0.298 7.382 2.884 1.00 66.06 96 ILE A N 1
ATOM 707 C CA . ILE A 1 96 ? -0.627 7.220 1.449 1.00 66.06 96 ILE A CA 1
ATOM 708 C C . ILE A 1 96 ? -0.441 8.539 0.693 1.00 66.06 96 ILE A C 1
ATOM 710 O O . ILE A 1 96 ? -1.207 9.488 0.892 1.00 66.06 96 ILE A O 1
ATOM 714 N N . GLY A 1 97 ? 0.526 8.555 -0.232 1.00 63.41 97 GLY A N 1
ATOM 715 C CA . GLY A 1 97 ? 0.717 9.623 -1.222 1.00 63.41 97 GLY A CA 1
ATOM 716 C C . GLY A 1 97 ? 1.445 10.869 -0.712 1.00 63.41 97 GLY A C 1
ATOM 717 O O . GLY A 1 97 ? 1.461 11.881 -1.410 1.00 63.41 97 GLY A O 1
ATOM 718 N N . ASN A 1 98 ? 2.042 10.803 0.480 1.00 70.12 98 ASN A N 1
ATOM 719 C CA . ASN A 1 98 ? 2.857 11.887 1.015 1.00 70.12 98 ASN A CA 1
ATOM 720 C C . ASN A 1 98 ? 4.294 11.772 0.467 1.00 70.12 98 ASN A C 1
ATOM 722 O O . ASN A 1 98 ? 4.872 10.684 0.510 1.00 70.12 98 ASN A O 1
ATOM 726 N N . PRO A 1 99 ? 4.880 12.861 -0.056 1.00 66.38 99 PRO A N 1
ATOM 727 C CA . PRO A 1 99 ? 6.260 12.858 -0.525 1.00 66.38 99 PRO A CA 1
ATOM 728 C C . PRO A 1 99 ? 7.220 12.690 0.654 1.00 66.38 99 PRO A C 1
ATOM 730 O O . PRO A 1 99 ? 7.154 13.436 1.629 1.00 66.38 99 PRO A O 1
ATOM 733 N N . ILE A 1 100 ? 8.143 11.737 0.537 1.00 70.44 100 ILE A N 1
ATOM 734 C CA . ILE A 1 100 ? 9.184 11.478 1.546 1.00 70.44 100 ILE A CA 1
ATOM 735 C C . ILE A 1 100 ? 10.429 12.359 1.354 1.00 70.44 100 ILE A C 1
ATOM 737 O O . ILE A 1 100 ? 11.282 12.428 2.235 1.00 70.44 100 ILE A O 1
ATOM 741 N N . ASP A 1 101 ? 10.520 13.067 0.224 1.00 66.38 101 ASP A N 1
ATOM 742 C CA . ASP A 1 101 ? 11.721 13.803 -0.196 1.00 66.38 101 ASP A CA 1
ATOM 743 C C . ASP A 1 101 ? 11.797 15.233 0.354 1.00 66.38 101 ASP A C 1
ATOM 745 O O . ASP A 1 101 ? 12.757 15.954 0.086 1.00 66.38 101 ASP A O 1
ATOM 749 N N . GLY A 1 102 ? 10.765 15.688 1.076 1.00 66.75 102 GLY A N 1
ATOM 750 C CA . GLY A 1 102 ? 10.692 17.054 1.610 1.00 66.75 102 GLY A CA 1
ATOM 751 C C . GLY A 1 102 ? 10.577 18.155 0.543 1.00 66.75 102 GLY A C 1
ATOM 752 O O . GLY A 1 102 ? 10.595 19.334 0.879 1.00 66.75 102 GLY A O 1
ATOM 753 N N . LYS A 1 103 ? 10.415 17.794 -0.738 1.00 67.69 103 LYS A N 1
ATOM 754 C CA . LYS A 1 103 ? 10.325 18.707 -1.897 1.00 67.69 103 LYS A CA 1
ATOM 755 C C . LYS A 1 103 ? 8.954 19.388 -2.072 1.00 67.69 103 LYS A C 1
ATOM 757 O O . LYS A 1 103 ? 8.671 19.930 -3.137 1.00 67.69 103 LYS A O 1
ATOM 762 N N . GLY A 1 104 ? 8.112 19.382 -1.039 1.00 66.81 104 GLY A N 1
ATOM 763 C CA . GLY A 1 104 ? 6.753 19.930 -1.082 1.00 66.81 104 GLY A CA 1
ATOM 764 C C . GLY A 1 104 ? 5.703 18.954 -1.639 1.00 66.81 104 GLY A C 1
ATOM 765 O O . GLY A 1 104 ? 6.041 17.824 -1.991 1.00 66.81 104 GLY A O 1
ATOM 766 N N . PRO A 1 105 ? 4.417 19.354 -1.669 1.00 68.06 105 PRO A N 1
ATOM 767 C CA . PRO A 1 105 ? 3.294 18.482 -2.014 1.00 68.06 105 PRO A CA 1
ATOM 768 C C . PRO A 1 105 ? 3.290 18.079 -3.495 1.00 68.06 105 PRO A C 1
ATOM 770 O O . PRO A 1 105 ? 3.630 18.866 -4.377 1.00 68.06 105 PRO A O 1
ATOM 773 N N . ILE A 1 106 ? 2.856 16.849 -3.780 1.00 67.62 106 ILE A N 1
ATOM 774 C CA . ILE A 1 106 ? 2.838 16.313 -5.144 1.00 67.62 106 ILE A CA 1
ATOM 775 C C . ILE A 1 106 ? 1.598 16.807 -5.897 1.00 67.62 106 ILE A C 1
ATOM 777 O O . ILE A 1 106 ? 0.466 16.583 -5.466 1.00 67.62 106 ILE A O 1
ATOM 781 N N . GLN A 1 107 ? 1.808 17.423 -7.062 1.00 61.59 107 GLN A N 1
ATOM 782 C CA . GLN A 1 107 ? 0.733 17.784 -7.988 1.00 61.59 107 GLN A CA 1
ATOM 783 C C . GLN A 1 107 ? 0.265 16.536 -8.751 1.00 61.59 107 GLN A C 1
ATOM 785 O O . GLN A 1 107 ? 0.834 16.163 -9.776 1.00 61.59 107 GLN A O 1
ATOM 790 N N . ALA A 1 108 ? -0.758 15.858 -8.231 1.00 60.09 108 ALA A N 1
ATOM 791 C CA . ALA A 1 108 ? -1.391 14.723 -8.898 1.00 60.09 108 ALA A CA 1
ATOM 792 C C . ALA A 1 108 ? -2.618 15.185 -9.703 1.00 60.09 108 ALA A C 1
ATOM 794 O O . ALA A 1 108 ? -3.500 15.843 -9.155 1.00 60.09 108 ALA A O 1
ATOM 795 N N . ALA A 1 109 ? -2.683 14.815 -10.986 1.00 58.00 109 ALA A N 1
ATOM 796 C CA . ALA A 1 109 ? -3.804 15.161 -11.867 1.00 58.00 109 ALA A CA 1
ATOM 797 C C . ALA A 1 109 ? -5.061 14.314 -11.593 1.00 58.00 109 ALA A C 1
ATOM 799 O O . ALA A 1 109 ? -6.175 14.825 -11.639 1.00 58.00 109 ALA A O 1
ATOM 800 N N . GLU A 1 110 ? -4.886 13.029 -11.273 1.00 61.88 110 GLU A N 1
ATOM 801 C CA . GLU A 1 110 ? -5.975 12.080 -11.030 1.00 61.88 110 GLU A CA 1
ATOM 802 C C . GLU A 1 110 ? -5.604 11.101 -9.910 1.00 61.88 110 GLU A C 1
ATOM 804 O O . GLU A 1 110 ? -4.427 10.815 -9.674 1.00 61.88 110 GLU A O 1
ATOM 809 N N . ARG A 1 111 ? -6.617 10.574 -9.214 1.00 68.25 111 ARG A N 1
ATOM 810 C CA . ARG A 1 111 ? -6.469 9.501 -8.223 1.00 68.25 111 ARG A CA 1
ATOM 811 C C . ARG A 1 111 ? -7.135 8.239 -8.750 1.00 68.25 111 ARG A C 1
ATOM 813 O O . ARG A 1 111 ? -8.265 8.293 -9.224 1.00 68.25 111 ARG A O 1
ATOM 820 N N . TYR A 1 112 ? -6.453 7.110 -8.609 1.00 67.94 112 TYR A N 1
ATOM 821 C CA . TYR A 1 112 ? -6.944 5.802 -9.029 1.00 67.94 112 TYR A CA 1
ATOM 822 C C . TYR A 1 112 ? -7.248 4.924 -7.814 1.00 67.94 112 TYR A C 1
ATOM 824 O O . TYR A 1 112 ? -6.598 5.029 -6.773 1.00 67.94 112 TYR A O 1
ATOM 832 N N . HIS A 1 113 ? -8.229 4.032 -7.949 1.00 73.56 113 HIS A N 1
ATOM 833 C CA . HIS A 1 113 ? -8.496 3.012 -6.938 1.00 73.56 113 HIS A CA 1
ATOM 834 C C . HIS A 1 113 ? -7.357 1.992 -6.916 1.00 73.56 113 HIS A C 1
ATOM 836 O O . HIS A 1 113 ? -7.096 1.373 -7.940 1.00 73.56 113 HIS A O 1
ATOM 842 N N . ALA A 1 114 ? -6.731 1.760 -5.758 1.00 73.94 114 ALA A N 1
ATOM 843 C CA . ALA A 1 114 ? -5.617 0.809 -5.611 1.00 73.94 114 ALA A CA 1
ATOM 844 C C . ALA A 1 114 ? -5.960 -0.618 -6.089 1.00 73.94 114 ALA A C 1
ATOM 846 O O . ALA A 1 114 ? -5.101 -1.348 -6.578 1.00 73.94 114 ALA A O 1
ATOM 847 N N . PHE A 1 115 ? -7.230 -1.017 -5.973 1.00 73.56 115 PHE A N 1
ATOM 848 C CA . PHE A 1 115 ? -7.713 -2.345 -6.343 1.00 73.56 115 PHE A CA 1
ATOM 849 C C . PHE A 1 115 ? -8.511 -2.303 -7.648 1.00 73.56 115 PHE A C 1
ATOM 851 O O . PHE A 1 115 ? -9.739 -2.381 -7.641 1.00 73.56 115 PHE A O 1
ATOM 858 N N . LEU A 1 116 ? -7.813 -2.201 -8.780 1.00 78.44 116 LEU A N 1
ATOM 859 C CA . LEU A 1 116 ? -8.419 -2.419 -10.095 1.00 78.44 116 LEU A CA 1
ATOM 860 C C . LEU A 1 116 ? -8.362 -3.900 -10.465 1.00 78.44 116 LEU A C 1
ATOM 862 O O . LEU A 1 116 ? -7.366 -4.588 -10.236 1.00 78.44 116 LEU A O 1
ATOM 866 N N . LYS A 1 117 ? -9.436 -4.402 -11.077 1.00 82.19 117 LYS A N 1
ATOM 867 C CA . LYS A 1 117 ? -9.428 -5.745 -11.656 1.00 82.19 117 LYS A CA 1
ATOM 868 C C . LYS A 1 117 ? -8.500 -5.755 -12.869 1.00 82.19 117 LYS A C 1
ATOM 870 O O . LYS A 1 117 ? -8.570 -4.864 -13.713 1.00 82.19 117 LYS A O 1
ATOM 875 N N . ALA A 1 118 ? -7.656 -6.779 -12.963 1.00 75.06 118 ALA A N 1
ATOM 876 C CA . ALA A 1 118 ? -6.764 -6.934 -14.102 1.00 75.06 118 ALA A CA 1
ATOM 877 C C . ALA A 1 118 ? -7.557 -7.040 -15.422 1.00 75.06 118 ALA A C 1
ATOM 879 O O . ALA A 1 118 ? -8.658 -7.609 -15.431 1.00 75.06 118 ALA A O 1
ATOM 880 N N . PRO A 1 119 ? -6.994 -6.562 -16.547 1.00 78.50 119 PRO A N 1
ATOM 881 C CA . PRO A 1 119 ? -7.591 -6.753 -17.860 1.00 78.50 119 PRO A CA 1
ATOM 882 C C . PRO A 1 119 ? -7.856 -8.239 -18.133 1.00 78.50 119 PRO A C 1
ATOM 884 O O . PRO A 1 119 ? -7.014 -9.107 -17.852 1.00 78.50 119 PRO A O 1
ATOM 887 N N . GLY A 1 120 ? -9.039 -8.531 -18.682 1.00 82.25 120 GLY A N 1
ATOM 888 C CA . GLY A 1 120 ? -9.433 -9.882 -19.085 1.00 82.25 120 GLY A CA 1
ATOM 889 C C . GLY A 1 120 ? -8.545 -10.450 -20.197 1.00 82.25 120 GLY A C 1
ATOM 890 O O . GLY A 1 120 ? -7.577 -9.826 -20.620 1.00 82.25 120 GLY A O 1
ATOM 891 N N . ILE A 1 121 ? -8.874 -11.642 -20.692 1.00 85.44 121 ILE A N 1
ATOM 892 C CA . ILE A 1 121 ? -8.143 -12.281 -21.800 1.00 85.44 121 ILE A CA 1
ATOM 893 C C . ILE A 1 121 ? -8.304 -11.526 -23.137 1.00 85.44 121 ILE A C 1
ATOM 895 O O . ILE A 1 121 ? -7.287 -11.326 -23.796 1.00 85.44 121 ILE A O 1
ATOM 899 N N . PRO A 1 122 ? -9.505 -11.045 -23.535 1.00 83.00 122 PRO A N 1
ATOM 900 C CA . PRO A 1 122 ? -9.704 -10.436 -24.855 1.00 83.00 122 PRO A CA 1
ATOM 901 C C . PRO A 1 122 ? -8.767 -9.262 -25.223 1.00 83.00 122 PRO A C 1
ATOM 903 O O . PRO A 1 122 ? -8.325 -9.225 -26.367 1.00 83.00 122 PRO A O 1
ATOM 906 N N . PRO A 1 123 ? -8.414 -8.318 -24.319 1.00 82.31 123 PRO A N 1
ATOM 907 C CA . PRO A 1 123 ? -7.480 -7.232 -24.643 1.00 82.31 123 PRO A CA 1
ATOM 908 C C . PRO A 1 123 ? -5.991 -7.623 -24.596 1.00 82.31 123 PRO A C 1
ATOM 910 O O . PRO A 1 123 ? -5.142 -6.794 -24.927 1.00 82.31 123 PRO A O 1
ATOM 913 N N . ARG A 1 124 ? -5.629 -8.843 -24.168 1.00 79.88 124 ARG A N 1
ATOM 914 C CA . ARG A 1 124 ? -4.217 -9.248 -24.059 1.00 79.88 124 ARG A CA 1
ATOM 915 C C . ARG A 1 124 ? -3.639 -9.507 -25.445 1.00 79.88 124 ARG A C 1
ATOM 917 O O . ARG A 1 124 ? -4.212 -10.242 -26.243 1.00 79.88 124 ARG A O 1
ATOM 924 N N . ARG A 1 125 ? -2.470 -8.930 -25.718 1.00 76.75 125 ARG A N 1
ATOM 925 C CA . ARG A 1 125 ? -1.681 -9.218 -26.922 1.00 76.75 125 ARG A CA 1
ATOM 926 C C . ARG A 1 125 ? -0.506 -10.117 -26.568 1.00 76.75 125 ARG A C 1
ATOM 928 O O . ARG A 1 125 ? 0.064 -9.988 -25.486 1.00 76.75 125 ARG A O 1
ATOM 935 N N . SER A 1 126 ? -0.124 -10.989 -27.496 1.00 80.94 126 SER A N 1
ATOM 936 C CA . SER A 1 126 ? 1.112 -11.760 -27.378 1.00 80.94 126 SER A CA 1
ATOM 937 C C . SER A 1 126 ? 2.309 -10.818 -27.295 1.00 80.94 126 SER A C 1
ATOM 939 O O . SER A 1 126 ? 2.408 -9.843 -28.044 1.00 80.94 126 SER A O 1
ATOM 941 N N . VAL A 1 127 ? 3.220 -11.124 -26.380 1.00 82.38 127 VAL A N 1
ATOM 942 C CA . VAL A 1 127 ? 4.461 -10.376 -26.204 1.00 82.38 127 VAL A CA 1
ATOM 943 C C . VAL A 1 127 ? 5.398 -10.714 -27.361 1.00 82.38 127 VAL A C 1
ATOM 945 O O . VAL A 1 127 ? 5.802 -11.863 -27.512 1.00 82.38 127 VAL A O 1
ATOM 948 N N . ASN A 1 128 ? 5.715 -9.725 -28.197 1.00 81.00 128 ASN A N 1
ATOM 949 C CA . ASN A 1 128 ? 6.554 -9.907 -29.387 1.00 81.00 128 ASN A CA 1
ATOM 950 C C . ASN A 1 128 ? 7.743 -8.937 -29.471 1.00 81.00 128 ASN A C 1
ATOM 952 O O . ASN A 1 128 ? 8.499 -8.977 -30.437 1.00 81.00 128 ASN A O 1
ATOM 956 N N . GLN A 1 129 ? 7.906 -8.067 -28.477 1.00 82.88 129 GLN A N 1
ATOM 957 C CA . GLN A 1 129 ? 8.976 -7.078 -28.426 1.00 82.88 129 GLN A CA 1
ATOM 958 C C . GLN A 1 129 ? 9.902 -7.412 -27.250 1.00 82.88 129 GLN A C 1
ATOM 960 O O . GLN A 1 129 ? 9.3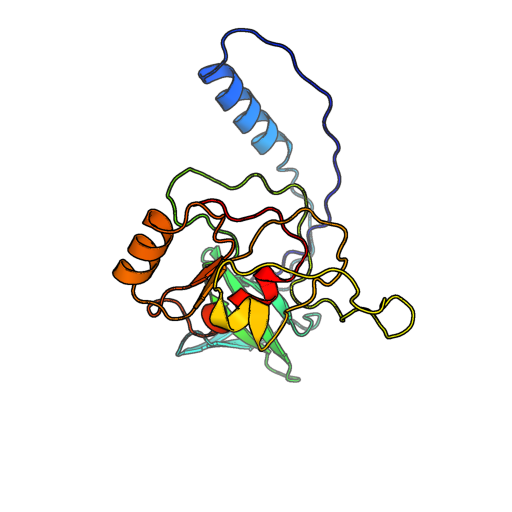94 -7.591 -26.146 1.00 82.88 129 GLN A O 1
ATOM 965 N N . PRO A 1 130 ? 11.224 -7.544 -27.439 1.00 83.25 130 PRO A N 1
ATOM 966 C CA . PRO A 1 130 ? 12.138 -7.858 -26.344 1.00 83.25 130 PRO A CA 1
ATOM 967 C C . PRO A 1 130 ? 12.422 -6.629 -25.466 1.00 83.25 130 PRO A C 1
ATOM 969 O O . PRO A 1 130 ? 12.528 -5.507 -25.959 1.00 83.25 130 PRO A O 1
ATOM 972 N 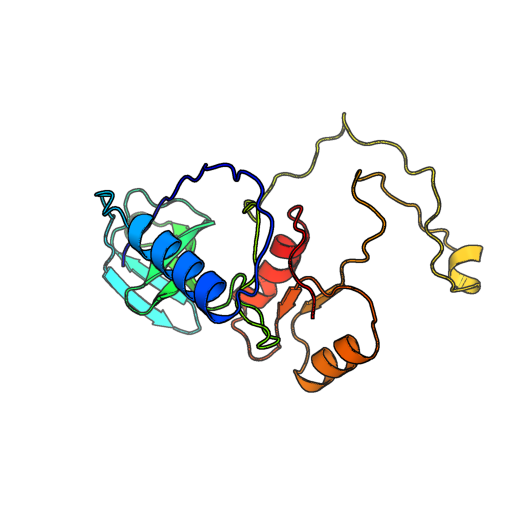N . MET A 1 131 ? 12.584 -6.850 -24.161 1.00 84.44 131 MET A N 1
ATOM 973 C CA . MET A 1 131 ? 13.112 -5.887 -23.196 1.00 84.44 131 MET A CA 1
ATOM 974 C C . MET A 1 131 ? 14.580 -6.213 -22.946 1.00 84.44 131 MET A C 1
ATOM 976 O O . MET A 1 131 ? 14.883 -7.217 -22.306 1.00 84.44 131 MET A O 1
ATOM 980 N N . MET A 1 132 ? 15.495 -5.373 -23.429 1.00 83.06 132 MET A N 1
ATOM 981 C CA . MET A 1 132 ? 16.915 -5.592 -23.151 1.00 83.06 132 MET A CA 1
ATOM 982 C C . MET A 1 132 ? 17.236 -5.200 -21.712 1.00 83.06 132 MET A C 1
ATOM 984 O O . MET A 1 132 ? 16.970 -4.071 -21.297 1.00 83.06 132 MET A O 1
ATOM 988 N N . THR A 1 133 ? 17.824 -6.133 -20.967 1.00 82.38 133 THR A N 1
ATOM 989 C CA . THR A 1 133 ? 18.274 -5.895 -19.590 1.00 82.38 133 THR A CA 1
ATOM 990 C C . THR A 1 133 ? 19.669 -5.274 -19.542 1.00 82.38 133 THR A C 1
ATOM 992 O O . THR A 1 133 ? 20.033 -4.659 -18.542 1.00 82.38 133 THR A O 1
ATOM 995 N N . GLY A 1 134 ? 20.461 -5.424 -20.614 1.00 85.69 134 GLY A N 1
ATOM 996 C CA . GLY A 1 134 ? 21.863 -5.001 -20.666 1.00 85.69 134 GLY A CA 1
ATOM 997 C C . GLY A 1 134 ? 22.821 -6.019 -20.039 1.00 85.69 134 GLY A C 1
ATOM 998 O O . GLY A 1 134 ? 24.039 -5.825 -20.064 1.00 85.69 134 GLY A O 1
ATOM 999 N N . LEU A 1 135 ? 22.296 -7.128 -19.511 1.00 86.81 135 LEU A N 1
ATOM 1000 C CA . LEU A 1 135 ? 23.070 -8.238 -18.978 1.00 86.81 135 LEU A CA 1
ATOM 1001 C C . LEU A 1 135 ? 23.182 -9.320 -20.052 1.00 86.81 135 LEU A C 1
ATOM 1003 O O . LEU A 1 135 ? 22.274 -10.125 -20.238 1.00 86.81 135 LEU A O 1
ATOM 1007 N N . LYS A 1 136 ? 24.347 -9.375 -20.714 1.00 88.94 136 LYS A N 1
ATOM 1008 C CA . LYS A 1 136 ? 24.684 -10.362 -21.759 1.00 88.94 136 LYS A CA 1
ATOM 1009 C C . LYS A 1 136 ? 24.230 -11.803 -21.457 1.00 88.94 136 LYS A C 1
ATOM 1011 O O . LYS A 1 136 ? 23.651 -12.405 -22.356 1.00 88.94 136 LYS A O 1
ATOM 1016 N N . PRO A 1 137 ? 24.462 -12.381 -20.256 1.00 91.94 137 PRO A N 1
ATOM 1017 C CA . PRO A 1 137 ? 24.010 -13.747 -19.982 1.00 91.94 137 PRO A CA 1
ATOM 1018 C C . PRO A 1 137 ? 22.480 -13.888 -19.963 1.00 91.94 137 PRO A C 1
ATOM 1020 O O . PRO A 1 137 ? 21.966 -14.906 -20.412 1.00 91.94 137 PRO A O 1
ATOM 1023 N N . ILE A 1 138 ? 21.750 -12.873 -19.492 1.00 88.62 138 ILE A N 1
ATOM 1024 C CA . ILE A 1 138 ? 20.283 -12.900 -19.408 1.00 88.62 138 ILE A CA 1
ATOM 1025 C C . ILE A 1 138 ? 19.682 -12.696 -20.794 1.00 88.62 138 ILE A C 1
ATOM 1027 O O . ILE A 1 138 ? 18.878 -13.510 -21.233 1.00 88.62 138 ILE A O 1
ATOM 1031 N N . ASP A 1 139 ? 20.142 -11.676 -21.518 1.00 88.56 139 ASP A N 1
ATOM 1032 C CA . ASP A 1 139 ? 19.627 -11.353 -22.850 1.00 88.56 139 ASP A CA 1
ATOM 1033 C C . ASP A 1 139 ? 19.888 -12.490 -23.864 1.00 88.56 139 ASP A C 1
ATOM 1035 O O . ASP A 1 139 ? 19.132 -12.640 -24.823 1.00 88.56 139 ASP A O 1
ATOM 1039 N N . ALA A 1 140 ? 20.926 -13.311 -23.645 1.00 88.38 140 ALA A N 1
ATOM 1040 C CA . ALA A 1 140 ? 21.251 -14.461 -24.489 1.00 88.38 140 ALA A CA 1
ATOM 1041 C C . ALA A 1 140 ? 20.506 -15.756 -24.109 1.00 88.38 140 ALA A C 1
ATOM 1043 O O . ALA A 1 140 ? 20.131 -16.512 -25.001 1.00 88.38 140 ALA A O 1
ATOM 1044 N N . MET A 1 141 ? 20.322 -16.046 -22.812 1.00 91.19 141 MET A N 1
ATOM 1045 C CA . MET A 1 141 ? 19.738 -17.321 -22.358 1.00 91.19 141 MET A CA 1
ATOM 1046 C C . MET A 1 141 ? 18.235 -17.243 -22.077 1.00 91.19 141 MET A C 1
ATOM 1048 O O . MET A 1 141 ? 17.518 -18.210 -22.323 1.00 91.19 141 MET A O 1
ATOM 1052 N N . VAL A 1 142 ? 17.754 -16.118 -21.543 1.00 86.62 142 VAL A N 1
ATOM 1053 C CA . VAL A 1 142 ? 16.362 -15.941 -21.108 1.00 86.62 142 VAL A CA 1
ATOM 1054 C C . VAL A 1 142 ? 15.870 -14.567 -21.573 1.00 86.62 142 VAL A C 1
ATOM 1056 O O . VAL A 1 142 ? 15.871 -13.609 -20.795 1.00 86.62 142 VAL A O 1
ATOM 1059 N N . PRO A 1 143 ? 15.454 -14.436 -22.848 1.00 82.62 143 PRO A N 1
ATOM 1060 C CA . PRO A 1 143 ? 14.968 -13.166 -23.361 1.00 82.62 143 PRO A CA 1
ATOM 1061 C C . PRO A 1 143 ? 13.676 -12.772 -22.641 1.00 82.62 143 PRO A C 1
ATOM 1063 O O . PRO A 1 143 ? 12.687 -13.507 -22.642 1.00 82.62 143 PRO A O 1
ATOM 1066 N N . ILE A 1 144 ? 13.676 -11.587 -22.034 1.00 85.69 144 ILE A N 1
ATOM 1067 C CA . ILE A 1 144 ? 12.495 -11.016 -21.386 1.00 85.69 144 ILE A CA 1
ATOM 1068 C C . ILE A 1 144 ? 11.726 -10.212 -22.431 1.00 85.69 144 ILE A C 1
ATOM 1070 O O . ILE A 1 144 ? 12.304 -9.400 -23.149 1.00 85.69 144 ILE A O 1
ATOM 1074 N N . GLY A 1 145 ? 10.420 -10.433 -22.540 1.00 82.06 145 GLY A N 1
ATOM 1075 C CA . GLY A 1 145 ? 9.561 -9.693 -23.460 1.00 82.06 145 GLY A CA 1
ATOM 1076 C C . GLY A 1 145 ? 8.825 -8.523 -22.792 1.00 82.06 145 GLY A C 1
ATOM 1077 O O . GLY A 1 145 ? 8.499 -8.574 -21.609 1.00 82.06 145 GLY A O 1
ATOM 1078 N N . GLN A 1 146 ? 8.537 -7.473 -23.559 1.00 78.00 146 GLN A N 1
ATOM 1079 C CA . GLN A 1 146 ? 7.771 -6.293 -23.157 1.00 78.00 146 GLN A CA 1
ATOM 1080 C C . GLN A 1 146 ? 6.269 -6.507 -23.373 1.00 78.00 146 GLN A C 1
ATOM 1082 O O . GLN A 1 146 ? 5.809 -6.722 -24.498 1.00 78.00 146 GLN A O 1
ATOM 1087 N N . GLY A 1 147 ? 5.483 -6.372 -22.305 1.00 71.44 147 GLY A N 1
ATOM 1088 C CA . GLY A 1 147 ? 4.041 -6.164 -22.426 1.00 71.44 147 GLY A CA 1
ATOM 1089 C C . GLY A 1 147 ? 3.759 -4.769 -22.988 1.00 71.44 147 GLY A C 1
ATOM 1090 O O . GLY A 1 147 ? 4.313 -3.786 -22.502 1.00 71.44 147 GLY A O 1
ATOM 1091 N N . LYS A 1 148 ? 2.913 -4.662 -24.020 1.00 54.94 148 LYS A N 1
ATOM 1092 C CA . LYS A 1 148 ? 2.457 -3.363 -24.539 1.00 54.94 148 LYS A CA 1
ATOM 1093 C C . LYS A 1 148 ? 1.347 -2.802 -23.652 1.00 54.94 148 LYS A C 1
ATOM 1095 O O . LYS A 1 148 ? 0.183 -2.848 -24.038 1.00 54.94 148 LYS A O 1
ATOM 1100 N N . ASP A 1 149 ? 1.717 -2.255 -22.503 1.00 56.28 149 ASP A N 1
ATOM 1101 C CA . ASP A 1 149 ? 0.919 -1.201 -21.885 1.00 56.28 149 ASP A CA 1
ATOM 1102 C C . ASP A 1 149 ? 1.397 0.131 -22.479 1.00 56.28 149 ASP A C 1
ATOM 1104 O O . ASP A 1 149 ? 2.591 0.404 -22.547 1.00 56.28 149 ASP A O 1
ATOM 1108 N N . GLU A 1 150 ? 0.469 0.936 -22.994 1.00 42.53 150 GLU A N 1
ATOM 1109 C CA . GLU A 1 150 ? 0.686 2.138 -23.827 1.00 42.53 150 GLU A CA 1
ATOM 1110 C C . GLU A 1 150 ? 1.567 3.250 -23.219 1.00 42.53 150 GLU A C 1
ATOM 1112 O O . GLU A 1 150 ? 1.794 4.285 -23.848 1.00 42.53 150 GLU A O 1
ATOM 1117 N N . VAL A 1 151 ? 2.073 3.081 -21.999 1.00 44.75 151 VAL A N 1
ATOM 1118 C CA . VAL A 1 151 ? 2.790 4.129 -21.280 1.00 44.75 151 VAL A CA 1
ATOM 1119 C C . VAL A 1 151 ? 4.293 3.869 -21.357 1.00 44.75 151 VAL A C 1
ATOM 1121 O O . VAL A 1 151 ? 4.796 2.876 -20.844 1.00 44.75 151 VAL A O 1
ATOM 1124 N N . LYS A 1 152 ? 4.970 4.795 -22.053 1.00 44.19 152 LYS A N 1
ATOM 1125 C CA . LYS A 1 152 ? 6.421 5.048 -22.159 1.00 44.19 152 LYS A CA 1
ATOM 1126 C C . LYS A 1 152 ? 7.270 4.302 -21.125 1.00 44.19 152 LYS A C 1
ATOM 1128 O O . LYS A 1 152 ? 6.968 4.419 -19.951 1.00 44.19 152 LYS A O 1
ATOM 1133 N N . ASN A 1 153 ? 8.377 3.687 -21.572 1.00 48.78 153 ASN A N 1
ATOM 1134 C CA . ASN A 1 153 ? 9.485 3.070 -20.810 1.00 48.78 153 ASN A CA 1
ATOM 1135 C C . ASN A 1 153 ? 9.909 3.811 -19.514 1.00 48.78 153 ASN A C 1
ATOM 1137 O O . ASN A 1 153 ? 11.021 4.328 -19.407 1.00 48.78 153 ASN A O 1
ATOM 1141 N N . SER A 1 154 ? 9.048 3.859 -18.508 1.00 57.97 154 SER A N 1
ATOM 1142 C CA . SER A 1 154 ? 9.344 4.319 -17.163 1.00 57.97 154 SER A CA 1
ATOM 1143 C C . SER A 1 154 ? 9.456 3.075 -16.307 1.00 57.97 154 SER A C 1
ATOM 1145 O O . SER A 1 154 ? 8.455 2.429 -16.002 1.00 57.97 154 SER A O 1
ATOM 1147 N N . ILE A 1 155 ? 10.690 2.714 -15.964 1.00 68.12 155 ILE A N 1
ATOM 1148 C CA . ILE A 1 155 ? 10.948 1.660 -14.988 1.00 68.12 155 ILE A CA 1
ATOM 1149 C C . ILE A 1 155 ? 10.390 2.146 -13.655 1.00 68.12 155 ILE A C 1
ATOM 1151 O O . ILE A 1 155 ? 10.790 3.202 -13.163 1.00 68.12 155 ILE A O 1
ATOM 1155 N N . LEU A 1 156 ? 9.456 1.373 -13.111 1.00 70.69 156 LEU A N 1
ATOM 1156 C CA . LEU A 1 156 ? 8.865 1.608 -11.811 1.00 70.69 156 LEU A CA 1
ATOM 1157 C C . LEU A 1 156 ? 9.625 0.791 -10.774 1.00 70.69 156 LEU A C 1
ATOM 1159 O O . LEU A 1 156 ? 9.588 -0.437 -10.805 1.00 70.69 156 LEU A O 1
ATOM 1163 N N . SER A 1 157 ? 10.300 1.464 -9.853 1.00 72.81 157 SER A N 1
ATOM 1164 C CA . SER A 1 157 ? 10.955 0.793 -8.732 1.00 72.81 157 SER 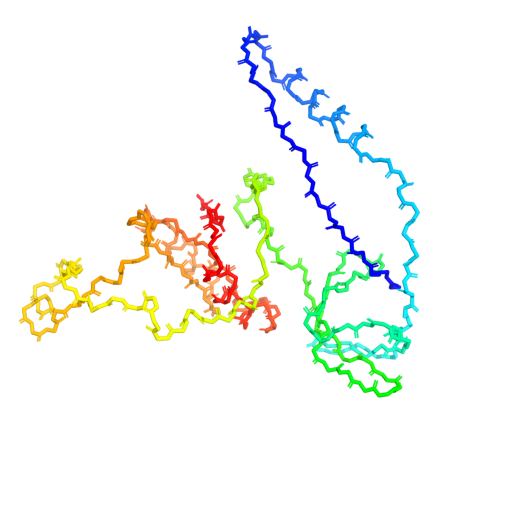A CA 1
ATOM 1165 C C . SER A 1 157 ? 10.120 0.986 -7.475 1.00 72.81 157 SER A C 1
ATOM 1167 O O . SER A 1 157 ? 9.803 2.119 -7.107 1.00 72.81 157 SER A O 1
ATOM 1169 N N . VAL A 1 158 ? 9.772 -0.124 -6.826 1.00 78.88 158 VAL A N 1
ATOM 1170 C CA . VAL A 1 158 ? 9.078 -0.146 -5.536 1.00 78.88 158 VAL A CA 1
ATOM 1171 C C . VAL A 1 158 ? 10.039 -0.697 -4.495 1.00 78.88 158 VAL A C 1
ATOM 1173 O O . VAL A 1 158 ? 10.622 -1.763 -4.694 1.00 78.88 158 VAL A O 1
ATOM 1176 N N . THR A 1 159 ? 10.214 0.014 -3.385 1.00 78.06 159 THR A N 1
ATOM 1177 C CA . THR A 1 159 ? 11.012 -0.466 -2.252 1.00 78.06 159 THR A CA 1
ATOM 1178 C C . THR A 1 159 ? 10.090 -0.757 -1.074 1.00 78.06 159 THR A C 1
ATOM 1180 O O . THR A 1 159 ? 9.369 0.120 -0.610 1.00 78.06 159 THR A O 1
ATOM 1183 N N . VAL A 1 160 ? 10.087 -2.007 -0.603 1.00 85.62 160 VAL A N 1
ATOM 1184 C CA . VAL A 1 160 ? 9.249 -2.458 0.520 1.00 85.62 160 VAL A CA 1
ATOM 1185 C C . VAL A 1 160 ? 10.137 -3.055 1.602 1.00 85.62 160 VAL A C 1
ATOM 1187 O O . VAL A 1 160 ? 11.016 -3.868 1.305 1.00 85.62 160 VAL A O 1
ATOM 1190 N N . GLY A 1 161 ? 9.924 -2.638 2.851 1.00 83.75 161 GLY A N 1
ATOM 1191 C CA . GLY A 1 161 ? 10.581 -3.223 4.022 1.00 83.75 161 GLY A CA 1
ATOM 1192 C C . GLY A 1 161 ? 12.095 -2.996 4.064 1.00 83.75 161 GLY A C 1
ATOM 1193 O O . GLY A 1 161 ? 12.814 -3.718 4.752 1.00 83.75 161 GLY A O 1
ATOM 1194 N N . GLN A 1 162 ? 12.607 -2.015 3.316 1.00 86.69 162 GLN A N 1
ATOM 1195 C CA . GLN A 1 162 ? 14.033 -1.697 3.304 1.00 86.69 162 GLN A CA 1
ATOM 1196 C C . GLN A 1 162 ? 14.403 -0.755 4.453 1.00 86.69 162 GLN A C 1
ATOM 1198 O O . GLN A 1 162 ? 13.592 0.055 4.911 1.00 86.69 162 GLN A O 1
ATOM 1203 N N . LYS A 1 163 ? 15.660 -0.837 4.908 1.00 87.06 163 LYS A N 1
ATOM 1204 C CA . LYS A 1 163 ? 16.227 0.150 5.838 1.00 87.06 163 LYS A CA 1
ATOM 1205 C C . LYS A 1 163 ? 16.313 1.511 5.149 1.00 87.06 163 LYS A C 1
ATOM 1207 O O . LYS A 1 163 ? 16.655 1.586 3.969 1.00 87.06 163 LYS A O 1
ATOM 1212 N N . CYS A 1 164 ? 16.104 2.585 5.909 1.00 80.00 164 CYS A N 1
ATOM 1213 C CA . CYS A 1 164 ? 16.144 3.957 5.392 1.00 80.00 164 CYS A CA 1
ATOM 1214 C C . CYS A 1 164 ? 17.464 4.279 4.680 1.00 80.00 164 CYS A C 1
ATOM 1216 O O . CYS A 1 164 ? 17.462 4.897 3.618 1.00 80.00 164 CYS A O 1
ATOM 1218 N N . SER A 1 165 ? 18.590 3.801 5.218 1.00 84.69 165 SER A N 1
ATOM 1219 C CA . SER A 1 165 ? 19.912 3.980 4.610 1.00 84.69 165 SER A CA 1
ATOM 1220 C C . SER A 1 165 ? 20.030 3.302 3.243 1.00 84.69 165 SER A C 1
ATOM 1222 O O . SER A 1 165 ? 20.535 3.910 2.303 1.00 84.69 165 SER A O 1
ATOM 1224 N N . THR A 1 166 ? 19.533 2.072 3.112 1.00 84.62 166 THR A N 1
ATOM 1225 C CA . THR A 1 166 ? 19.558 1.303 1.861 1.00 84.62 166 THR A CA 1
ATOM 1226 C C . THR A 1 166 ? 18.630 1.914 0.820 1.00 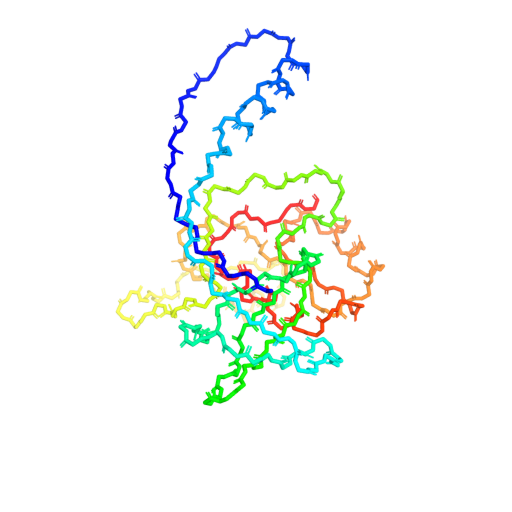84.62 166 THR A C 1
ATOM 1228 O O . 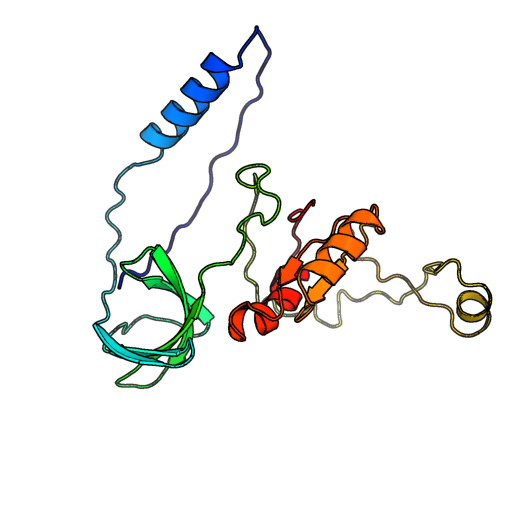THR A 1 166 ? 19.029 2.082 -0.328 1.00 84.62 166 THR A O 1
ATOM 1231 N N . ALA A 1 167 ? 17.421 2.312 1.223 1.00 80.31 167 ALA A N 1
ATOM 1232 C CA . ALA A 1 167 ? 16.490 2.999 0.337 1.00 80.31 167 ALA A CA 1
ATOM 1233 C C . ALA A 1 167 ? 17.111 4.295 -0.210 1.00 80.31 167 ALA A C 1
ATOM 1235 O O . ALA A 1 167 ? 17.154 4.484 -1.422 1.00 80.31 167 ALA A O 1
ATOM 1236 N N . ALA A 1 168 ? 17.702 5.127 0.654 1.00 78.31 168 ALA A N 1
ATOM 1237 C CA . ALA A 1 168 ? 18.375 6.364 0.253 1.00 78.31 168 ALA A CA 1
ATOM 1238 C C . ALA A 1 168 ? 19.607 6.133 -0.641 1.00 78.31 168 ALA A C 1
ATOM 1240 O O . ALA A 1 168 ? 19.908 6.951 -1.510 1.00 78.31 168 ALA A O 1
ATOM 1241 N N . GLN A 1 169 ? 20.340 5.035 -0.448 1.00 83.56 169 GLN A N 1
ATOM 1242 C CA . GLN A 1 169 ? 21.427 4.652 -1.352 1.00 83.56 169 GLN A CA 1
ATOM 1243 C C . GLN A 1 169 ? 20.888 4.254 -2.726 1.00 83.56 169 GLN A C 1
ATOM 1245 O O . GLN A 1 169 ? 21.395 4.739 -3.732 1.00 83.56 169 GLN A O 1
ATOM 1250 N N . LEU A 1 170 ? 19.819 3.455 -2.775 1.00 79.81 170 LEU A N 1
ATOM 1251 C CA . LEU A 1 170 ? 19.166 3.065 -4.025 1.00 79.81 170 LEU A CA 1
ATOM 1252 C C . LEU A 1 170 ? 18.643 4.279 -4.796 1.00 79.81 170 LEU A C 1
ATOM 1254 O O . LEU A 1 170 ? 18.869 4.355 -5.997 1.00 79.81 170 LEU A O 1
ATOM 1258 N N . VAL A 1 171 ? 18.038 5.254 -4.112 1.00 76.12 171 VAL A N 1
ATOM 1259 C CA . VAL A 1 171 ? 17.641 6.555 -4.684 1.00 76.12 171 VAL A CA 1
ATOM 1260 C C . VAL A 1 171 ? 18.815 7.265 -5.356 1.00 76.12 171 VAL A C 1
ATOM 1262 O O . VAL A 1 171 ? 18.699 7.773 -6.466 1.00 76.12 171 VAL A O 1
ATOM 1265 N N . LYS A 1 172 ? 19.966 7.313 -4.680 1.00 79.38 172 LYS A N 1
ATOM 1266 C CA . LYS A 1 172 ? 21.156 8.011 -5.185 1.00 79.38 172 LYS A CA 1
ATOM 1267 C C . LYS A 1 172 ? 21.795 7.282 -6.365 1.00 79.38 172 LYS A C 1
ATOM 1269 O O . LYS A 1 172 ? 22.327 7.926 -7.266 1.00 79.38 172 LYS A O 1
ATOM 1274 N N . THR A 1 173 ? 21.768 5.952 -6.352 1.00 81.31 173 THR A N 1
ATOM 1275 C CA . THR A 1 173 ? 22.372 5.111 -7.391 1.00 81.31 173 THR A CA 1
ATOM 1276 C C . THR A 1 173 ? 21.481 4.997 -8.627 1.00 81.31 173 THR A C 1
ATOM 1278 O O . THR A 1 173 ? 21.976 5.042 -9.753 1.00 81.31 173 THR A O 1
ATOM 1281 N N . LEU A 1 174 ? 20.169 4.860 -8.439 1.00 71.38 174 LEU A N 1
ATOM 1282 C CA . LEU A 1 174 ? 19.204 4.688 -9.515 1.00 71.38 174 LEU A CA 1
ATOM 1283 C C . LEU A 1 174 ? 18.673 6.054 -9.953 1.00 71.38 174 LEU A C 1
ATOM 1285 O O . LEU A 1 174 ? 17.827 6.650 -9.300 1.00 71.38 174 LEU A O 1
ATOM 1289 N N . LYS A 1 175 ? 19.094 6.524 -11.131 1.00 63.97 175 LYS A N 1
ATOM 1290 C CA . LYS A 1 175 ? 18.531 7.725 -11.787 1.00 63.97 175 LYS A CA 1
ATOM 1291 C C . LYS A 1 175 ? 17.153 7.466 -12.428 1.00 63.97 175 LYS A C 1
ATOM 1293 O O . LYS A 1 175 ? 16.797 8.095 -13.424 1.00 63.97 175 LYS A O 1
ATOM 1298 N N . HIS A 1 176 ? 16.400 6.506 -11.900 1.00 64.06 176 HIS A N 1
ATOM 1299 C CA . HIS A 1 176 ? 15.065 6.137 -12.364 1.00 64.06 176 HIS A CA 1
ATOM 1300 C C . HIS A 1 176 ? 14.027 6.550 -11.316 1.00 64.06 176 HIS A C 1
ATOM 1302 O O . HIS A 1 176 ? 14.344 6.552 -10.126 1.00 64.06 176 HIS A O 1
ATOM 1308 N N . PRO A 1 177 ? 12.801 6.916 -11.725 1.00 59.09 177 PRO A N 1
ATOM 1309 C CA . PRO A 1 177 ? 11.764 7.305 -10.779 1.00 59.09 177 PRO A CA 1
ATOM 1310 C C . PRO A 1 177 ? 11.377 6.104 -9.900 1.00 59.09 177 PRO A C 1
ATOM 1312 O O . PRO A 1 177 ? 10.802 5.128 -10.377 1.00 59.09 177 PRO A O 1
ATOM 1315 N N . ILE A 1 178 ? 11.702 6.158 -8.607 1.00 60.44 178 ILE A N 1
ATOM 1316 C CA . ILE A 1 178 ? 11.118 5.248 -7.613 1.00 60.44 178 ILE A CA 1
ATOM 1317 C C . ILE A 1 178 ? 9.743 5.809 -7.289 1.00 60.44 178 ILE A C 1
ATOM 1319 O O . ILE A 1 178 ? 9.629 6.941 -6.821 1.00 60.44 178 ILE A O 1
ATOM 1323 N N . ILE A 1 179 ? 8.714 5.014 -7.580 1.00 62.03 179 ILE A N 1
ATOM 1324 C CA . ILE A 1 179 ? 7.323 5.472 -7.553 1.00 62.03 179 ILE A CA 1
ATOM 1325 C C . ILE A 1 179 ? 6.612 5.090 -6.241 1.00 62.03 179 ILE A C 1
ATOM 1327 O O . ILE A 1 179 ? 5.521 5.563 -5.981 1.00 62.03 179 ILE A O 1
ATOM 1331 N N . ALA A 1 180 ? 7.213 4.264 -5.381 1.00 66.31 180 ALA A N 1
ATOM 1332 C CA . ALA A 1 180 ? 6.688 3.965 -4.047 1.00 66.31 180 ALA A CA 1
ATOM 1333 C C . ALA A 1 180 ? 7.806 3.429 -3.144 1.00 66.31 180 ALA A C 1
ATOM 1335 O O . ALA A 1 180 ? 8.476 2.456 -3.495 1.00 66.31 180 ALA A O 1
ATOM 1336 N N . ALA A 1 181 ? 8.009 4.054 -1.986 1.00 70.00 181 ALA A N 1
ATOM 1337 C CA . ALA A 1 181 ? 8.977 3.610 -0.991 1.00 70.00 181 ALA A CA 1
ATOM 1338 C C . ALA A 1 181 ? 8.297 3.475 0.372 1.00 70.00 181 ALA A C 1
ATOM 1340 O O . ALA A 1 181 ? 7.732 4.433 0.893 1.00 70.00 181 ALA A O 1
ATOM 1341 N N . THR A 1 182 ? 8.360 2.277 0.947 1.00 77.69 182 THR A N 1
ATOM 1342 C CA . THR A 1 182 ? 7.867 1.991 2.293 1.00 77.69 182 THR A CA 1
ATOM 1343 C C . THR A 1 182 ? 8.974 1.341 3.100 1.00 77.69 182 THR A C 1
ATOM 1345 O O . THR A 1 182 ? 9.531 0.304 2.728 1.00 77.69 182 THR A O 1
ATOM 1348 N N . LEU A 1 183 ? 9.318 1.985 4.209 1.00 82.06 183 LEU A N 1
ATOM 1349 C CA . LEU A 1 183 ? 10.436 1.595 5.053 1.00 82.06 183 LEU A CA 1
ATOM 1350 C C . LEU A 1 183 ? 10.040 0.453 5.987 1.00 82.06 183 LEU A C 1
ATOM 1352 O O . LEU A 1 183 ? 8.866 0.257 6.287 1.00 82.06 183 LEU A O 1
ATOM 1356 N N . ALA A 1 184 ? 11.035 -0.274 6.493 1.00 81.94 184 ALA A N 1
ATOM 1357 C CA . ALA A 1 184 ? 10.819 -1.310 7.506 1.00 81.94 184 ALA A CA 1
ATOM 1358 C C . ALA A 1 184 ? 10.189 -0.771 8.807 1.00 81.94 184 ALA A C 1
ATOM 1360 O O . ALA A 1 184 ? 9.564 -1.528 9.540 1.00 81.94 184 ALA A O 1
ATOM 1361 N N . SER A 1 185 ? 10.373 0.522 9.094 1.00 81.69 185 SER A N 1
ATOM 1362 C CA . SER A 1 185 ? 9.799 1.212 10.254 1.00 81.69 185 SER A CA 1
ATOM 1363 C C . SER A 1 185 ? 8.337 1.620 10.073 1.00 81.69 185 SER A C 1
ATOM 1365 O O . SER A 1 185 ? 7.698 1.998 11.048 1.00 81.69 185 SER A O 1
ATOM 1367 N N . GLU A 1 186 ? 7.818 1.591 8.845 1.00 81.25 186 GLU A N 1
ATOM 1368 C CA . GLU A 1 186 ? 6.427 1.942 8.564 1.00 81.25 186 GLU A CA 1
ATOM 1369 C C . GLU A 1 186 ? 5.484 0.813 8.967 1.00 81.25 186 GLU A C 1
ATOM 1371 O O . GLU A 1 186 ? 5.859 -0.364 8.976 1.00 81.25 186 GLU A O 1
ATOM 1376 N N . ALA A 1 187 ? 4.227 1.172 9.225 1.00 80.00 187 ALA A N 1
ATOM 1377 C CA . ALA A 1 187 ? 3.184 0.216 9.559 1.00 80.00 187 ALA A CA 1
ATOM 1378 C C . ALA A 1 187 ? 3.093 -0.898 8.494 1.00 80.00 187 ALA A C 1
ATOM 1380 O O . ALA A 1 187 ? 3.076 -0.627 7.289 1.00 80.00 187 ALA A O 1
ATOM 1381 N N . ALA A 1 188 ? 2.979 -2.157 8.932 1.00 81.06 188 ALA A N 1
ATOM 1382 C CA . ALA A 1 188 ? 2.835 -3.317 8.044 1.00 81.06 188 ALA A CA 1
ATOM 1383 C C . ALA A 1 188 ? 1.766 -3.148 6.933 1.00 81.06 188 ALA A C 1
ATOM 1385 O O . ALA A 1 188 ? 2.034 -3.522 5.789 1.00 81.06 188 ALA A O 1
ATOM 1386 N N . PRO A 1 189 ? 0.604 -2.515 7.189 1.00 79.62 189 PRO A N 1
ATOM 1387 C CA . PRO A 1 189 ? -0.410 -2.266 6.164 1.00 79.62 189 PRO A CA 1
ATOM 1388 C C . PRO A 1 189 ? 0.074 -1.407 4.989 1.00 79.62 189 PRO A C 1
ATOM 1390 O O . PRO A 1 189 ? -0.318 -1.652 3.848 1.00 79.62 189 PRO A O 1
ATOM 1393 N N . LEU A 1 190 ? 0.960 -0.433 5.235 1.00 80.94 190 LEU A N 1
ATOM 1394 C CA . LEU A 1 190 ? 1.553 0.386 4.173 1.00 80.94 190 LEU A CA 1
ATOM 1395 C C . LEU A 1 190 ? 2.484 -0.446 3.296 1.00 80.94 190 LEU A C 1
ATOM 1397 O O . LEU A 1 190 ? 2.447 -0.326 2.072 1.00 80.94 190 LEU A O 1
ATOM 1401 N N . GLN A 1 191 ? 3.274 -1.332 3.911 1.00 84.31 191 GLN A N 1
ATOM 1402 C CA . GLN A 1 191 ? 4.181 -2.224 3.186 1.00 84.31 191 GLN A CA 1
ATOM 1403 C C . GLN A 1 191 ? 3.396 -3.169 2.267 1.00 84.31 191 GLN A C 1
ATOM 1405 O O . GLN A 1 191 ? 3.811 -3.427 1.138 1.00 84.31 191 GLN A O 1
ATOM 1410 N N . CYS A 1 192 ? 2.224 -3.627 2.717 1.00 82.69 192 CYS A N 1
ATOM 1411 C CA . CYS A 1 192 ? 1.319 -4.439 1.909 1.00 82.69 192 CYS A CA 1
ATOM 1412 C C . CYS A 1 192 ? 0.675 -3.661 0.754 1.00 82.69 192 CYS A C 1
ATOM 1414 O O . CYS A 1 192 ? 0.459 -4.233 -0.312 1.00 82.69 192 CYS A O 1
ATOM 1416 N N . LEU A 1 193 ? 0.345 -2.381 0.947 1.00 80.75 193 LEU A N 1
ATOM 1417 C CA . LEU A 1 193 ? -0.364 -1.583 -0.057 1.00 80.75 193 LEU A CA 1
ATOM 1418 C C . LEU A 1 193 ? 0.563 -0.985 -1.127 1.00 80.75 193 LEU A C 1
ATOM 1420 O O . LEU A 1 193 ? 0.114 -0.719 -2.243 1.00 80.75 193 LEU A O 1
ATOM 1424 N N . ALA A 1 194 ? 1.845 -0.789 -0.813 1.00 80.06 194 ALA A N 1
ATOM 1425 C CA . ALA A 1 194 ? 2.801 -0.117 -1.692 1.00 80.06 194 ALA A CA 1
ATOM 1426 C C . ALA A 1 194 ? 2.880 -0.701 -3.119 1.00 80.06 194 ALA A C 1
ATOM 1428 O O . ALA A 1 194 ? 2.813 0.079 -4.074 1.00 80.06 194 ALA A O 1
ATOM 1429 N N . PRO A 1 195 ? 2.926 -2.035 -3.326 1.00 81.62 195 PRO A N 1
ATOM 1430 C CA . PRO A 1 195 ? 2.919 -2.603 -4.673 1.00 81.62 195 PRO A CA 1
ATOM 1431 C C . PRO A 1 195 ? 1.619 -2.303 -5.426 1.00 81.62 195 PRO A C 1
ATOM 1433 O O . PRO A 1 195 ? 1.656 -1.947 -6.601 1.00 81.62 195 PRO A O 1
ATOM 1436 N N . PHE A 1 196 ? 0.467 -2.366 -4.756 1.00 80.25 196 PHE A N 1
ATOM 1437 C CA . PHE A 1 196 ? -0.827 -2.099 -5.390 1.00 80.25 196 PHE A CA 1
ATOM 1438 C C . PHE A 1 196 ? -0.959 -0.637 -5.821 1.00 80.25 196 PHE A C 1
ATOM 1440 O O . PHE A 1 196 ? -1.386 -0.364 -6.941 1.00 80.25 196 PHE A O 1
ATOM 1447 N N . SER A 1 197 ? -0.506 0.293 -4.976 1.00 75.44 197 SER A N 1
ATOM 1448 C CA . SER A 1 197 ? -0.456 1.720 -5.312 1.00 75.44 197 SER A CA 1
ATOM 1449 C C . SER A 1 197 ? 0.475 2.019 -6.490 1.00 75.44 197 SER A C 1
ATOM 1451 O O . SER A 1 197 ? 0.268 2.999 -7.199 1.00 75.44 197 SER A O 1
ATOM 1453 N N . SER A 1 198 ? 1.500 1.192 -6.703 1.00 73.75 198 SER A N 1
ATOM 1454 C CA . SER A 1 198 ? 2.437 1.346 -7.816 1.00 73.75 198 SER A CA 1
ATOM 1455 C C . SER A 1 198 ? 1.840 0.885 -9.155 1.00 73.75 198 SER A C 1
ATOM 1457 O O . SER A 1 198 ? 2.145 1.448 -10.203 1.00 73.75 198 SER A O 1
ATOM 1459 N N . CYS A 1 199 ? 0.951 -0.115 -9.130 1.00 71.38 199 CYS A N 1
ATOM 1460 C CA . CYS A 1 199 ? 0.360 -0.702 -10.335 1.00 71.38 199 CYS A CA 1
ATOM 1461 C C . CYS A 1 199 ? -0.829 0.091 -10.891 1.00 71.38 199 CYS A C 1
ATOM 1463 O O . CYS A 1 199 ? -1.178 -0.060 -12.063 1.00 71.38 199 CYS A O 1
ATOM 1465 N N . THR A 1 200 ? -1.477 0.931 -10.086 1.00 65.75 200 THR A N 1
ATOM 1466 C CA . THR A 1 200 ? -2.460 1.881 -10.606 1.00 65.75 200 THR A CA 1
ATOM 1467 C C . THR A 1 200 ? -1.746 2.916 -11.464 1.00 65.75 200 THR A C 1
ATOM 1469 O O . THR A 1 200 ? -0.767 3.485 -10.995 1.00 65.75 200 THR A O 1
ATOM 1472 N N . LYS A 1 201 ? -2.190 3.142 -12.715 1.00 54.00 201 LYS A N 1
ATOM 1473 C CA . LYS A 1 201 ? -1.585 4.101 -13.664 1.00 54.00 201 LYS A CA 1
ATOM 1474 C C . LYS A 1 201 ? -1.340 5.442 -12.967 1.00 54.00 201 LYS A C 1
ATOM 1476 O O . LYS A 1 201 ? -2.248 6.248 -12.851 1.00 54.00 201 LYS A O 1
ATOM 1481 N N . THR A 1 202 ? -0.117 5.687 -12.514 1.00 43.19 202 THR A N 1
ATOM 1482 C CA . THR A 1 202 ? 0.227 6.915 -11.802 1.00 43.19 202 THR A CA 1
ATOM 1483 C C . THR A 1 202 ? 1.525 7.467 -12.370 1.00 43.19 202 THR A C 1
ATOM 1485 O O . THR A 1 202 ? 2.508 6.732 -12.455 1.00 43.19 202 THR A O 1
ATOM 1488 N N . PRO A 1 203 ? 1.591 8.765 -12.699 1.00 43.59 203 PRO A N 1
ATOM 1489 C CA . PRO A 1 203 ? 2.839 9.501 -12.665 1.00 43.59 203 PRO A CA 1
ATOM 1490 C C . PRO A 1 203 ? 3.069 10.043 -11.244 1.00 43.59 203 PRO A C 1
ATOM 1492 O O . PRO A 1 203 ? 2.956 11.243 -11.062 1.00 43.59 203 PRO A O 1
ATOM 1495 N N . VAL A 1 204 ? 3.343 9.229 -10.212 1.00 40.19 204 VAL A N 1
ATOM 1496 C CA . VAL A 1 204 ? 3.633 9.781 -8.863 1.00 40.19 204 VAL A CA 1
ATOM 1497 C C . VAL A 1 204 ? 4.513 8.858 -8.012 1.00 40.19 204 VAL A C 1
ATOM 1499 O O . VAL A 1 204 ? 4.013 8.084 -7.212 1.00 40.19 204 VAL A O 1
ATOM 1502 N N . LEU A 1 205 ? 5.829 8.941 -8.181 1.00 36.94 205 LEU A N 1
ATOM 1503 C CA . LEU A 1 205 ? 6.759 9.492 -7.187 1.00 36.94 205 LEU A CA 1
ATOM 1504 C C . LEU A 1 205 ? 8.066 9.754 -7.947 1.00 36.94 205 LEU A C 1
ATOM 1506 O O . LEU A 1 205 ? 8.498 8.985 -8.810 1.00 36.94 205 LEU A O 1
ATOM 1510 N N . ARG A 1 206 ? 8.635 10.929 -7.716 1.00 27.23 206 ARG A N 1
ATOM 1511 C CA . ARG A 1 206 ? 9.940 11.305 -8.237 1.00 27.23 206 ARG A CA 1
ATOM 1512 C C . ARG A 1 206 ? 10.717 11.766 -7.023 1.00 27.23 206 ARG A C 1
ATOM 1514 O O . ARG A 1 206 ? 10.356 12.784 -6.440 1.00 27.23 206 ARG A O 1
ATOM 1521 N N . LEU A 1 207 ? 11.712 10.970 -6.661 1.00 33.91 207 LEU A N 1
ATOM 1522 C CA . LEU A 1 207 ? 12.642 11.286 -5.589 1.00 33.91 207 LEU A CA 1
ATOM 1523 C C . LEU A 1 207 ? 13.417 12.572 -5.858 1.00 33.91 207 LEU A C 1
ATOM 1525 O O . LEU A 1 207 ? 13.637 12.955 -7.035 1.00 33.91 207 LEU A O 1
#